Protein AF-A0AAV2YL47-F1 (afdb_monomer_lite)

Organism: NCBI:txid4803

Sequence (252 aa):
MRNSAAQAANDTTPIVKVHSVERLQAAVDSLAAAKTKQSQRLAKSIQHLNEDRRDCLTTKFKHFVVHDSVDHDVQQMREASEQQRQQRIEENIMHQSWYQDLLRALLSRETPLHPAELFIVQAVRRILNDGQEFTPALLYHVLLAMDLDDVALPEVQQILVCLRKALHIPIDDWEAFFVKHGLPEPIEVQQRKEHKAEKRQVRLAKLRNVMTMNQVLRQFPPRILPKPGLSHRGSRKSGLQLQLLQRLGPFD

Secondary structure (DSSP, 8-state):
-------------------HHHHHHHHHHHHHHHHHHHHHHHHHHHHHHHHHHHHHHHHHHHT----S-HHHHHHHHHHHHHHHHHHHHHHHHHHTHHHHHHHHHHHT-SSPPPHHHHHHHHHHHHHHHTT----HHHHHHHHHTS-HHHHH-HHHHHHHHHHHHHTT--HHHHHHHHHHHTPPPPHHHHHHHHHHHHHHHHHHHHHHHHHHHHHHHHHS----PPPPP------------------PPPP-

Structure (mmCIF, N/CA/C/O backbone):
data_AF-A0AAV2YL47-F1
#
_entry.id   AF-A0AAV2YL47-F1
#
loop_
_atom_site.group_PDB
_atom_site.id
_atom_site.type_symbol
_atom_site.label_atom_id
_atom_site.label_alt_id
_atom_site.label_comp_id
_atom_site.label_asym_id
_atom_site.label_entity_id
_atom_site.label_seq_id
_atom_site.pdbx_PDB_ins_code
_atom_site.Cartn_x
_atom_site.Cartn_y
_atom_site.Cartn_z
_atom_site.occupancy
_atom_site.B_iso_or_equiv
_atom_site.auth_seq_id
_atom_site.auth_comp_id
_atom_site.auth_asym_id
_atom_site.auth_atom_id
_atom_site.pdbx_PDB_model_num
ATOM 1 N N . MET A 1 1 ? 9.814 -7.512 -66.232 1.00 43.00 1 MET A N 1
ATOM 2 C CA . MET A 1 1 ? 9.855 -6.330 -65.347 1.00 43.00 1 MET A CA 1
ATOM 3 C C . MET A 1 1 ? 8.910 -6.599 -64.185 1.00 43.00 1 MET A C 1
ATOM 5 O O . MET A 1 1 ? 7.720 -6.749 -64.419 1.00 43.00 1 MET A O 1
ATOM 9 N N . ARG A 1 2 ? 9.464 -6.843 -62.991 1.00 36.97 2 ARG A N 1
ATOM 10 C CA . ARG A 1 2 ? 8.758 -7.284 -61.778 1.00 36.97 2 ARG A CA 1
ATOM 11 C C . ARG A 1 2 ? 8.763 -6.158 -60.737 1.00 36.97 2 ARG A C 1
ATOM 13 O O . ARG A 1 2 ? 9.837 -5.678 -60.406 1.00 36.97 2 ARG A O 1
ATOM 20 N N . ASN A 1 3 ? 7.560 -5.880 -60.240 1.00 38.97 3 ASN A N 1
ATOM 21 C CA . ASN A 1 3 ? 7.128 -5.674 -58.852 1.00 38.97 3 ASN A CA 1
ATOM 22 C C . ASN A 1 3 ? 7.672 -4.539 -57.961 1.00 38.97 3 ASN A C 1
ATOM 24 O O . ASN A 1 3 ? 8.871 -4.300 -57.871 1.00 38.97 3 ASN A O 1
ATOM 28 N N . SER A 1 4 ? 6.711 -4.057 -57.151 1.00 41.09 4 SER A N 1
ATOM 29 C CA . SER A 1 4 ? 6.822 -3.476 -55.799 1.00 41.09 4 SER A CA 1
ATOM 30 C C . SER A 1 4 ? 6.981 -1.951 -55.748 1.00 41.09 4 SER A C 1
ATOM 32 O O . SER A 1 4 ? 7.873 -1.403 -56.369 1.00 41.09 4 SER A O 1
ATOM 34 N N . ALA A 1 5 ? 6.199 -1.175 -55.000 1.00 43.59 5 ALA A N 1
ATOM 35 C CA . ALA A 1 5 ? 5.078 -1.462 -54.119 1.00 43.59 5 ALA A CA 1
ATOM 36 C C . ALA A 1 5 ? 4.309 -0.145 -53.921 1.00 43.59 5 ALA A C 1
ATOM 38 O O . ALA A 1 5 ? 4.866 0.845 -53.452 1.00 43.59 5 ALA A O 1
ATOM 39 N N . ALA A 1 6 ? 3.032 -0.146 -54.291 1.00 48.94 6 ALA A N 1
ATOM 40 C CA . ALA A 1 6 ? 2.053 0.821 -53.829 1.00 48.94 6 ALA A CA 1
ATOM 41 C C . ALA A 1 6 ? 1.338 0.180 -52.636 1.00 48.94 6 ALA A C 1
ATOM 43 O O . ALA A 1 6 ? 0.639 -0.813 -52.810 1.00 48.94 6 ALA A O 1
ATOM 44 N N . GLN A 1 7 ? 1.557 0.707 -51.434 1.00 41.94 7 GLN A N 1
ATOM 45 C CA . GLN A 1 7 ? 0.776 0.378 -50.238 1.00 41.94 7 GLN A CA 1
ATOM 46 C C . GLN A 1 7 ? 0.888 1.539 -49.246 1.00 41.94 7 GLN A C 1
ATOM 48 O O . GLN A 1 7 ? 1.506 1.467 -48.191 1.00 41.94 7 GLN A O 1
ATOM 53 N N . ALA A 1 8 ? 0.293 2.654 -49.652 1.00 46.72 8 ALA A N 1
ATOM 54 C CA . ALA A 1 8 ? -0.202 3.688 -48.765 1.00 46.72 8 ALA A CA 1
ATOM 55 C C . ALA A 1 8 ? -1.692 3.822 -49.089 1.00 46.72 8 ALA A C 1
ATOM 57 O O . ALA A 1 8 ? -2.024 4.069 -50.246 1.00 46.72 8 ALA A O 1
ATOM 58 N N . ALA A 1 9 ? -2.531 3.613 -48.071 1.00 49.62 9 ALA A N 1
ATOM 59 C CA . ALA A 1 9 ? -3.989 3.783 -47.997 1.00 49.62 9 ALA A CA 1
ATOM 60 C C . ALA A 1 9 ? -4.739 2.494 -47.627 1.00 49.62 9 ALA A C 1
ATOM 62 O O . ALA A 1 9 ? -4.894 1.589 -48.444 1.00 49.62 9 ALA A O 1
ATOM 63 N N . ASN A 1 10 ? -5.228 2.494 -46.383 1.00 46.97 10 ASN A N 1
ATOM 64 C CA . ASN A 1 10 ? -6.554 2.054 -45.923 1.00 46.97 10 ASN A CA 1
ATOM 65 C C . ASN A 1 10 ? -6.485 1.223 -44.643 1.00 46.97 10 ASN A C 1
ATOM 67 O O . ASN A 1 10 ? -6.724 0.025 -44.668 1.00 46.97 10 ASN A O 1
ATOM 71 N N . ASP A 1 11 ? -6.276 1.908 -43.520 1.00 41.19 11 ASP A N 1
ATOM 72 C CA . ASP A 1 11 ? -6.894 1.523 -42.249 1.00 41.19 11 ASP A CA 1
ATOM 73 C C . ASP A 1 11 ? -7.869 2.635 -41.850 1.00 41.19 11 ASP A C 1
ATOM 75 O O . ASP A 1 11 ? -7.629 3.459 -40.971 1.00 41.19 11 ASP A O 1
ATOM 79 N N . THR A 1 12 ? -8.978 2.714 -42.585 1.00 45.09 12 THR A N 1
ATOM 80 C CA . THR A 1 12 ? -10.177 3.421 -42.132 1.00 45.09 12 THR A CA 1
ATOM 81 C C . THR A 1 12 ? -10.958 2.423 -41.290 1.00 45.09 12 THR A C 1
ATOM 83 O O . THR A 1 12 ? -11.697 1.589 -41.811 1.00 45.09 12 THR A O 1
ATOM 86 N N . THR A 1 13 ? -10.761 2.465 -39.974 1.00 48.19 13 THR A N 1
ATOM 87 C CA . THR A 1 13 ? -11.641 1.758 -39.046 1.00 48.19 13 THR A CA 1
ATOM 88 C C . THR A 1 13 ? -13.066 2.288 -39.247 1.00 48.19 13 THR A C 1
ATOM 90 O O . THR A 1 13 ? -13.279 3.506 -39.239 1.00 48.19 13 THR A O 1
ATOM 93 N N . PRO A 1 14 ? -14.066 1.423 -39.492 1.00 46.56 14 PRO A N 1
ATOM 94 C CA . PRO A 1 14 ? -15.432 1.884 -39.659 1.00 46.56 14 PRO A CA 1
ATOM 95 C C . PRO A 1 14 ? -15.906 2.472 -38.329 1.00 46.56 14 PRO A C 1
ATOM 97 O O . PRO A 1 14 ? -16.056 1.762 -37.335 1.00 46.56 14 PRO A O 1
ATOM 100 N N . ILE A 1 15 ? -16.142 3.785 -38.310 1.00 53.56 15 ILE A N 1
ATOM 101 C CA . ILE A 1 15 ? -1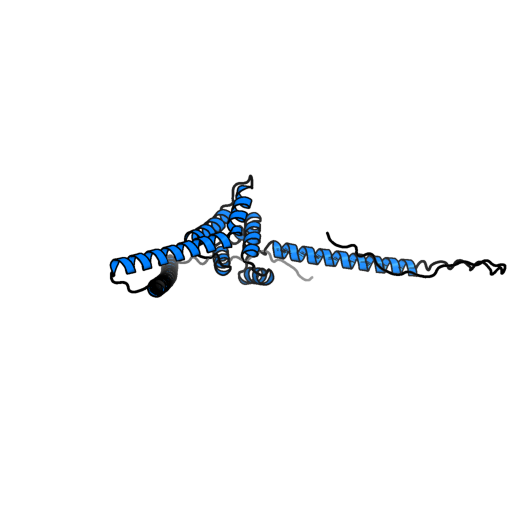6.835 4.467 -37.217 1.00 53.56 15 ILE A CA 1
ATOM 102 C C . ILE A 1 15 ? -18.278 3.959 -37.241 1.00 53.56 15 ILE A C 1
ATOM 104 O O . ILE A 1 15 ? -19.128 4.473 -37.971 1.00 53.56 15 ILE A O 1
ATOM 108 N N . VAL A 1 16 ? -18.547 2.907 -36.471 1.00 58.06 16 VAL A N 1
ATOM 109 C CA . VAL A 1 16 ? -19.903 2.416 -36.236 1.00 58.06 16 VAL A CA 1
ATOM 110 C C . VAL A 1 16 ? -20.650 3.525 -35.497 1.00 58.06 16 VAL A C 1
ATOM 112 O O . VAL A 1 16 ? -20.356 3.831 -34.342 1.00 58.06 16 VAL A O 1
ATOM 115 N N . LYS A 1 17 ? -21.591 4.187 -36.179 1.00 60.91 17 LYS A N 1
ATOM 116 C CA . LYS A 1 17 ? -22.504 5.154 -35.558 1.00 60.91 17 LYS A CA 1
ATOM 117 C C . LYS A 1 17 ? -23.431 4.395 -34.611 1.00 60.91 17 LYS A C 1
ATOM 119 O O . LYS A 1 17 ? -24.500 3.961 -35.020 1.00 60.91 17 LYS A O 1
ATOM 124 N N . VAL A 1 18 ? -23.014 4.251 -33.356 1.00 62.84 18 VAL A N 1
ATOM 125 C CA . VAL A 1 18 ? -23.821 3.630 -32.301 1.00 62.84 18 VAL A CA 1
ATOM 126 C C . VAL A 1 18 ? -25.119 4.426 -32.140 1.00 62.84 18 VAL A C 1
ATOM 128 O O . VAL A 1 18 ? -25.106 5.635 -31.841 1.00 62.84 18 VAL A O 1
ATOM 131 N N . HIS A 1 19 ? -26.250 3.766 -32.387 1.00 75.88 19 HIS A N 1
ATOM 132 C CA . HIS A 1 19 ? -27.566 4.395 -32.335 1.00 75.88 19 HIS A CA 1
ATOM 133 C C . HIS A 1 19 ? -27.858 4.892 -30.908 1.00 75.88 19 HIS A C 1
ATOM 135 O O . HIS A 1 19 ? -27.307 4.397 -29.925 1.00 75.88 19 HIS A O 1
ATOM 141 N N . SER A 1 20 ? -28.699 5.921 -30.759 1.00 80.69 20 SER A N 1
ATOM 142 C CA . SER A 1 20 ? -29.006 6.516 -29.443 1.00 80.69 20 SER A CA 1
ATOM 143 C C . SER A 1 20 ? -29.539 5.489 -28.437 1.00 80.69 20 SER A C 1
ATOM 145 O O . SER A 1 20 ? -29.222 5.576 -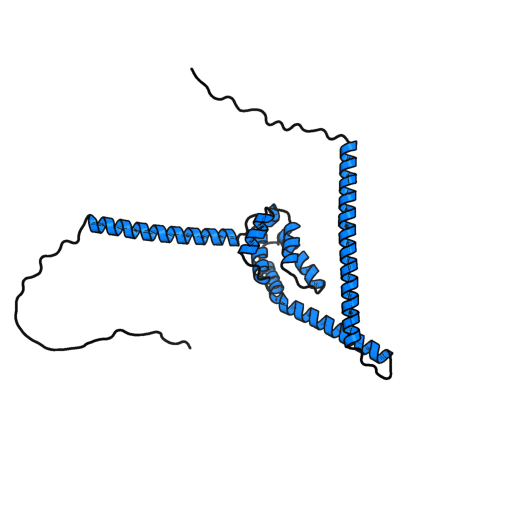27.255 1.00 80.69 20 SER A O 1
ATOM 147 N N . VAL A 1 21 ? -30.283 4.490 -28.915 1.00 83.38 21 VAL A N 1
ATOM 148 C CA . VAL A 1 21 ? -30.815 3.383 -28.108 1.00 83.38 21 VAL A CA 1
ATOM 149 C C . VAL A 1 21 ? -29.701 2.469 -27.591 1.00 83.38 21 VAL A C 1
ATOM 151 O O . VAL A 1 21 ? -29.690 2.140 -26.412 1.00 83.38 21 VAL A O 1
ATOM 154 N N . GLU A 1 22 ? -28.719 2.122 -28.422 1.00 84.75 22 GLU A N 1
ATOM 155 C CA . GLU A 1 22 ? -27.569 1.299 -28.017 1.00 84.75 22 GLU A CA 1
ATOM 156 C C . GLU A 1 22 ? -26.683 2.030 -26.999 1.00 84.75 22 GLU A C 1
ATOM 158 O O . GLU A 1 22 ? -26.188 1.426 -26.050 1.00 84.75 22 GLU A O 1
ATOM 163 N N . ARG A 1 23 ? -26.541 3.357 -27.137 1.00 82.19 23 ARG A N 1
ATOM 164 C CA . ARG A 1 23 ? -25.856 4.195 -26.139 1.00 82.19 23 ARG A CA 1
ATOM 165 C C . ARG A 1 23 ? -26.593 4.227 -24.804 1.00 82.19 23 ARG A C 1
ATOM 167 O O . ARG A 1 23 ? -25.950 4.165 -23.760 1.00 82.19 23 ARG A O 1
ATOM 174 N N . LEU A 1 24 ? -27.922 4.312 -24.829 1.00 85.06 24 LEU A N 1
ATOM 175 C CA . LEU A 1 24 ? -28.736 4.240 -23.616 1.00 85.06 24 LEU A CA 1
ATOM 176 C C . LEU A 1 24 ? -28.655 2.855 -22.972 1.00 85.06 24 LEU A C 1
ATOM 178 O O . LEU A 1 24 ? -28.514 2.778 -21.757 1.00 85.06 24 LEU A O 1
ATOM 182 N N . GLN A 1 25 ? -28.660 1.783 -23.764 1.00 90.19 25 GLN A N 1
ATOM 183 C CA . GLN A 1 25 ? -28.500 0.426 -23.248 1.00 90.19 25 GLN A CA 1
ATOM 184 C C . GLN A 1 25 ? -27.129 0.244 -22.584 1.00 90.19 25 GLN A C 1
ATOM 186 O O . GLN A 1 25 ? -27.066 -0.171 -21.432 1.00 90.19 25 GLN A O 1
ATOM 191 N N . ALA A 1 26 ? -26.045 0.678 -23.234 1.00 86.88 26 ALA A N 1
ATOM 192 C CA . ALA A 1 26 ? -24.706 0.645 -22.646 1.00 86.88 26 ALA A CA 1
ATOM 193 C C . ALA A 1 26 ? -24.604 1.490 -21.362 1.00 86.88 26 ALA A C 1
ATOM 195 O O . ALA A 1 26 ? -23.955 1.087 -20.395 1.00 86.88 26 ALA A O 1
ATOM 196 N N . ALA A 1 27 ? -25.271 2.649 -21.319 1.00 87.75 27 ALA A N 1
ATOM 197 C CA . ALA A 1 27 ? -25.339 3.476 -20.119 1.00 87.75 27 ALA A CA 1
ATOM 198 C C . ALA A 1 27 ? -26.095 2.763 -18.983 1.00 87.75 27 ALA A C 1
ATOM 200 O O . ALA A 1 27 ? -25.602 2.735 -17.855 1.00 87.75 27 ALA A O 1
ATOM 201 N N . VAL A 1 28 ? -27.237 2.131 -19.272 1.00 92.12 28 VAL A N 1
ATOM 202 C CA . VAL A 1 28 ? -28.016 1.345 -18.299 1.00 92.12 28 VAL A CA 1
ATOM 203 C C . VAL A 1 28 ? -27.208 0.154 -17.784 1.00 92.12 28 VAL A C 1
ATOM 205 O O . VAL A 1 28 ? -27.144 -0.053 -16.572 1.00 92.12 28 VAL A O 1
ATOM 208 N N . ASP A 1 29 ? -26.531 -0.573 -18.670 1.00 93.38 29 ASP A N 1
ATOM 209 C CA . ASP A 1 29 ? -25.704 -1.726 -18.308 1.00 93.38 29 ASP A CA 1
ATOM 210 C C . ASP A 1 29 ? -24.508 -1.298 -17.445 1.00 93.38 29 ASP A C 1
ATOM 212 O O . ASP A 1 29 ? -24.218 -1.918 -16.417 1.00 93.38 29 ASP A O 1
ATOM 216 N N . SER A 1 30 ? -23.854 -0.181 -17.789 1.00 90.19 30 SER A N 1
ATOM 217 C CA . SER A 1 30 ? -22.766 0.379 -16.977 1.00 90.19 30 SER A CA 1
ATOM 218 C C . SER A 1 30 ? -23.247 0.834 -15.597 1.00 90.19 30 SER A C 1
ATOM 220 O O . SER A 1 30 ? -22.560 0.611 -14.596 1.00 90.19 30 SER A O 1
ATOM 222 N N . LEU A 1 31 ? -24.454 1.400 -15.509 1.00 92.31 31 LEU A N 1
ATOM 223 C CA . LEU A 1 31 ? -25.058 1.822 -14.251 1.00 92.31 31 LEU A CA 1
ATOM 224 C C . LEU A 1 31 ? -25.449 0.615 -13.389 1.00 92.31 31 LEU A C 1
ATOM 226 O O . LEU A 1 31 ? -25.215 0.623 -12.180 1.00 92.31 31 LEU A O 1
ATOM 230 N N . ALA A 1 32 ? -25.975 -0.451 -13.993 1.00 93.12 32 ALA A N 1
ATOM 231 C CA . ALA A 1 32 ? -26.261 -1.707 -13.306 1.00 93.12 32 ALA A CA 1
ATOM 232 C C . ALA A 1 32 ? -24.975 -2.371 -12.779 1.00 93.12 32 ALA A C 1
ATOM 234 O O . ALA A 1 32 ? -24.931 -2.820 -11.627 1.00 93.12 32 ALA A O 1
ATOM 235 N N . ALA A 1 33 ? -23.899 -2.370 -13.570 1.00 91.38 33 ALA A N 1
ATOM 236 C CA . ALA A 1 33 ? -22.589 -2.858 -13.147 1.00 91.38 33 ALA A CA 1
ATOM 237 C C . ALA A 1 33 ? -22.007 -2.014 -11.999 1.00 91.38 33 ALA A C 1
ATOM 239 O O . ALA A 1 33 ? -21.533 -2.563 -10.999 1.00 91.38 33 ALA A O 1
ATOM 240 N N . ALA A 1 34 ? -22.100 -0.684 -12.089 1.00 89.81 34 ALA A N 1
ATOM 241 C CA . ALA A 1 34 ? -21.658 0.231 -11.040 1.00 89.81 34 ALA A CA 1
ATOM 242 C C . ALA A 1 34 ? -22.451 0.034 -9.740 1.00 89.81 34 ALA A C 1
ATOM 244 O O . ALA A 1 34 ? -21.849 -0.073 -8.669 1.00 89.81 34 ALA A O 1
ATOM 245 N N . LYS A 1 35 ? -23.780 -0.101 -9.834 1.00 94.62 35 LYS A N 1
ATOM 246 C CA . LYS A 1 35 ? -24.657 -0.407 -8.697 1.00 94.62 35 LYS A CA 1
ATOM 247 C C . LYS A 1 35 ? -24.249 -1.718 -8.035 1.00 94.62 35 LYS A C 1
ATOM 249 O O . LYS A 1 35 ? -24.054 -1.750 -6.827 1.00 94.62 35 LYS A O 1
ATOM 254 N N . THR A 1 36 ? -24.040 -2.775 -8.817 1.00 93.12 36 THR A N 1
ATOM 255 C CA . THR A 1 36 ? -23.628 -4.089 -8.295 1.00 93.12 36 THR A CA 1
ATOM 256 C C . THR A 1 36 ? -22.279 -4.004 -7.577 1.00 93.12 36 THR A C 1
ATOM 258 O O . THR A 1 36 ? -22.134 -4.500 -6.459 1.00 93.12 36 THR A O 1
ATOM 261 N N . LYS A 1 37 ? -21.304 -3.300 -8.166 1.00 90.75 37 LYS A N 1
ATOM 262 C CA . LYS A 1 37 ? -19.986 -3.056 -7.561 1.00 90.75 37 LYS A CA 1
ATOM 263 C C . LYS A 1 37 ? -20.089 -2.269 -6.251 1.00 90.75 37 LYS A C 1
ATOM 265 O O . LYS A 1 37 ? -19.401 -2.596 -5.284 1.00 90.75 37 LYS A O 1
ATOM 270 N N . GLN A 1 38 ? -20.943 -1.248 -6.193 1.00 90.19 38 GLN A N 1
ATOM 271 C CA . GLN A 1 38 ? -21.191 -0.479 -4.971 1.00 90.19 38 GLN A CA 1
ATOM 272 C C . GLN A 1 38 ? -21.905 -1.312 -3.903 1.00 90.19 38 GLN A C 1
ATOM 274 O O . GLN A 1 38 ? -21.488 -1.286 -2.749 1.00 90.19 38 GLN A O 1
ATOM 279 N N . SER A 1 39 ? -22.911 -2.107 -4.273 1.00 92.25 39 SER A N 1
ATOM 280 C CA . SER A 1 39 ? -23.596 -3.017 -3.348 1.00 92.25 39 SER A CA 1
ATOM 281 C C . SER A 1 39 ? -22.639 -4.052 -2.755 1.00 92.25 39 SER A C 1
ATOM 283 O O . SER A 1 39 ? -22.678 -4.297 -1.554 1.00 92.25 39 SER A O 1
ATOM 285 N N . GLN A 1 40 ? -21.726 -4.607 -3.557 1.00 91.62 40 GLN A N 1
ATOM 286 C CA . GLN A 1 40 ? -20.685 -5.516 -3.066 1.00 91.62 40 GLN A CA 1
ATOM 287 C C . GLN A 1 40 ? -19.718 -4.823 -2.100 1.00 91.62 40 GLN A C 1
ATOM 289 O O . GLN A 1 40 ? -19.356 -5.400 -1.076 1.00 91.62 40 GLN A O 1
ATOM 294 N N . ARG A 1 41 ? -19.304 -3.584 -2.397 1.00 84.94 41 ARG A N 1
ATOM 295 C CA . ARG A 1 41 ? -18.472 -2.785 -1.482 1.00 84.94 41 ARG A CA 1
ATOM 296 C C . ARG A 1 41 ? -19.189 -2.537 -0.158 1.00 84.94 41 ARG A C 1
ATOM 298 O O . ARG A 1 41 ? -18.603 -2.782 0.888 1.00 84.94 41 ARG A O 1
ATOM 305 N N . LEU A 1 42 ? -20.459 -2.135 -0.207 1.00 92.00 42 LEU A N 1
ATOM 306 C CA . LEU A 1 42 ? -21.268 -1.908 0.987 1.00 92.00 42 LEU A CA 1
ATOM 307 C C . LEU A 1 42 ? -21.417 -3.187 1.820 1.00 92.00 42 LEU A C 1
ATOM 309 O O . LEU A 1 42 ? -21.237 -3.146 3.032 1.00 92.00 42 LEU A O 1
ATOM 313 N N . ALA A 1 43 ? -21.684 -4.328 1.179 1.00 91.00 43 ALA A N 1
ATOM 314 C CA . ALA A 1 43 ? -21.784 -5.616 1.863 1.00 91.00 43 ALA A CA 1
ATOM 315 C C . ALA A 1 43 ? -20.479 -5.983 2.590 1.00 91.00 43 ALA A C 1
ATOM 317 O O . ALA A 1 43 ? -20.523 -6.386 3.751 1.00 91.00 43 ALA A O 1
ATOM 318 N N . LYS A 1 44 ? -19.320 -5.770 1.950 1.00 86.06 44 LYS A N 1
ATOM 319 C CA . LYS A 1 44 ? -18.007 -5.963 2.586 1.00 86.06 44 LYS A CA 1
ATOM 320 C C . LYS A 1 44 ? -17.796 -5.019 3.770 1.00 86.06 44 LYS A C 1
ATOM 322 O O . LYS A 1 44 ? -17.355 -5.467 4.819 1.00 86.06 44 LYS A O 1
ATOM 327 N N . SER A 1 45 ? -18.147 -3.740 3.642 1.00 81.00 45 SER A N 1
ATOM 328 C CA . SER A 1 45 ? -18.039 -2.779 4.750 1.00 81.00 45 SER A CA 1
ATOM 329 C C . SER A 1 45 ? -18.935 -3.150 5.935 1.00 81.00 45 SER A C 1
ATOM 331 O O . SER A 1 45 ? -18.502 -3.054 7.077 1.00 81.00 45 SER A O 1
ATOM 333 N N . ILE A 1 46 ? -20.160 -3.625 5.683 1.00 90.81 46 ILE A N 1
ATOM 334 C CA . ILE A 1 46 ? -21.060 -4.122 6.737 1.00 90.81 46 ILE A CA 1
ATOM 335 C C . ILE A 1 46 ? -20.473 -5.367 7.407 1.00 90.81 46 ILE A C 1
ATOM 337 O O . ILE A 1 46 ? -20.587 -5.523 8.624 1.00 90.81 46 ILE A O 1
ATOM 341 N N . GLN A 1 47 ? -19.859 -6.265 6.636 1.00 89.44 47 GLN A N 1
ATOM 342 C CA . GLN A 1 47 ? -19.193 -7.438 7.189 1.00 89.44 47 GLN A CA 1
ATOM 343 C C . GLN A 1 47 ? -18.033 -7.032 8.109 1.00 89.44 47 GLN A C 1
ATOM 345 O O . GLN A 1 47 ? -18.020 -7.465 9.259 1.00 89.44 47 GLN A O 1
ATOM 350 N N . HIS A 1 48 ? -17.149 -6.140 7.654 1.00 79.56 48 HIS A N 1
ATOM 351 C CA . HIS A 1 48 ? -16.056 -5.605 8.470 1.00 79.56 48 HIS A CA 1
ATOM 352 C C . HIS A 1 48 ? -16.565 -4.937 9.750 1.00 79.56 48 HIS A C 1
ATOM 354 O O . HIS A 1 48 ? -16.096 -5.260 10.832 1.00 79.56 48 HIS A O 1
ATOM 360 N N . LEU A 1 49 ? -17.602 -4.098 9.666 1.00 87.88 49 LEU A N 1
ATOM 361 C CA . LEU A 1 49 ? -18.172 -3.454 10.853 1.00 87.88 49 LEU A CA 1
ATOM 362 C C . LEU A 1 49 ? -18.722 -4.476 11.863 1.00 87.88 49 LEU A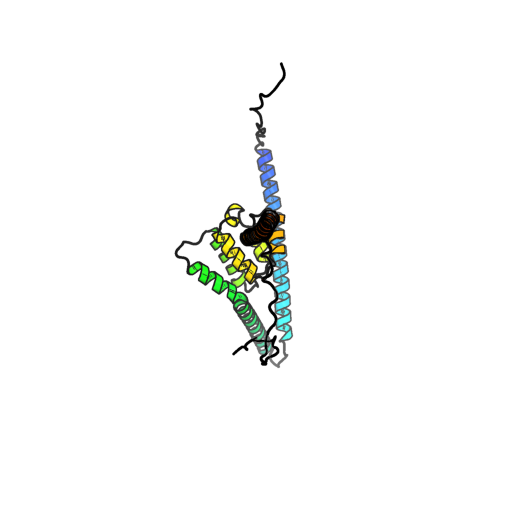 C 1
ATOM 364 O O . LEU A 1 49 ? -18.647 -4.279 13.075 1.00 87.88 49 LEU A O 1
ATOM 368 N N . ASN A 1 50 ? -19.297 -5.577 11.375 1.00 87.50 50 ASN A N 1
ATOM 369 C CA . ASN A 1 50 ? -19.768 -6.654 12.239 1.00 87.50 50 ASN A CA 1
ATOM 370 C C . ASN A 1 50 ? -18.619 -7.432 12.886 1.00 87.50 50 ASN A C 1
ATOM 372 O O . ASN A 1 50 ? -18.762 -7.835 14.040 1.00 87.50 50 ASN A O 1
ATOM 376 N N . GLU A 1 51 ? -17.524 -7.657 12.161 1.00 85.75 51 GLU A N 1
ATOM 377 C CA . GLU A 1 51 ? -16.293 -8.260 12.683 1.00 85.75 51 GLU A CA 1
ATOM 378 C C . GLU A 1 51 ? -15.678 -7.354 13.760 1.00 85.75 51 GLU A C 1
ATOM 380 O O . GLU A 1 51 ? -15.547 -7.791 14.901 1.00 85.75 51 GLU A O 1
ATOM 385 N N . ASP A 1 52 ? -15.494 -6.064 13.474 1.00 75.00 52 ASP A N 1
ATOM 386 C CA . ASP A 1 52 ? -14.992 -5.067 14.429 1.00 75.00 52 ASP A CA 1
ATOM 387 C C . ASP A 1 52 ? -15.860 -4.992 15.691 1.00 75.00 52 ASP A C 1
ATOM 389 O O . ASP A 1 52 ? -15.362 -4.923 16.818 1.00 75.00 52 ASP A O 1
ATOM 393 N N . ARG A 1 53 ? -17.190 -5.046 15.530 1.00 83.38 53 ARG A N 1
ATOM 394 C CA . ARG A 1 53 ? -18.121 -5.069 16.665 1.00 83.38 53 ARG A CA 1
ATOM 395 C C . ARG A 1 53 ? -17.929 -6.319 17.520 1.00 83.38 53 ARG A C 1
ATOM 397 O O . ARG A 1 53 ? -17.974 -6.215 18.746 1.00 83.38 53 ARG A O 1
ATOM 404 N N . ARG A 1 54 ? -17.745 -7.493 16.905 1.00 83.00 54 ARG A N 1
ATOM 405 C CA . ARG A 1 54 ? -17.484 -8.744 17.637 1.00 83.00 54 ARG A CA 1
ATOM 406 C C . ARG A 1 54 ? -16.148 -8.687 18.358 1.00 83.00 54 ARG A C 1
ATOM 408 O O . ARG A 1 54 ? -16.095 -9.083 19.518 1.00 83.00 54 ARG A O 1
ATOM 415 N N . ASP A 1 55 ? -15.110 -8.165 17.722 1.00 75.25 55 ASP A N 1
ATOM 416 C CA . ASP A 1 55 ? -13.788 -8.040 18.329 1.00 75.25 55 ASP A CA 1
ATOM 417 C C . ASP A 1 55 ? -13.818 -7.071 19.510 1.00 75.25 55 ASP A C 1
ATOM 419 O O . ASP A 1 55 ? -13.330 -7.397 20.591 1.00 75.25 55 ASP A O 1
ATOM 423 N N . CYS A 1 56 ? -14.496 -5.930 19.356 1.00 74.06 56 CYS A N 1
ATOM 424 C CA . CYS A 1 56 ? -14.728 -4.979 20.438 1.00 74.06 56 CYS A CA 1
ATOM 425 C C . CYS A 1 56 ? -15.484 -5.622 21.610 1.00 74.06 56 CYS A C 1
ATOM 427 O O . CYS A 1 56 ? -15.069 -5.481 22.760 1.00 74.06 56 CYS A O 1
ATOM 429 N N . LEU A 1 57 ? -16.566 -6.361 21.341 1.00 80.81 57 LEU A N 1
ATOM 430 C CA . LEU A 1 57 ? -17.313 -7.076 22.380 1.00 80.81 57 LEU A CA 1
ATOM 431 C C . LEU A 1 57 ? -16.463 -8.150 23.061 1.00 80.81 57 LEU A C 1
ATOM 433 O O . LEU A 1 57 ? -16.493 -8.261 24.281 1.00 80.81 57 LEU A O 1
ATOM 437 N N . THR A 1 58 ? -15.679 -8.903 22.293 1.00 81.19 58 THR A N 1
ATOM 438 C CA . THR A 1 58 ? -14.788 -9.944 22.814 1.00 81.19 58 THR A CA 1
ATOM 439 C C . THR A 1 58 ? -13.719 -9.336 23.714 1.00 81.19 58 THR A C 1
ATOM 441 O O . THR A 1 58 ? -13.479 -9.835 24.810 1.00 81.19 58 THR A O 1
ATOM 444 N N . THR A 1 59 ? -13.109 -8.226 23.295 1.00 73.88 59 THR A N 1
ATOM 445 C CA . THR A 1 59 ? -12.183 -7.446 24.119 1.00 73.88 59 THR A CA 1
ATOM 446 C C . THR A 1 59 ? -12.855 -6.964 25.397 1.00 73.88 59 THR A C 1
ATOM 448 O O . THR A 1 59 ? -12.321 -7.188 26.476 1.00 73.88 59 THR A O 1
ATOM 451 N N . LYS A 1 60 ? -14.031 -6.339 25.305 1.00 75.12 60 LYS A N 1
ATOM 452 C CA . LYS A 1 60 ? -14.764 -5.853 26.478 1.00 75.12 60 LYS A CA 1
ATOM 453 C C . LYS A 1 60 ? -15.061 -6.989 27.457 1.00 75.12 60 LYS A C 1
ATOM 455 O O . LYS A 1 60 ? -14.816 -6.844 28.646 1.00 75.12 60 LYS A O 1
ATOM 460 N N . PHE A 1 61 ? -15.514 -8.133 26.951 1.00 79.50 61 PHE A N 1
ATOM 461 C CA . PHE A 1 61 ? -15.838 -9.301 27.766 1.00 79.50 61 PHE A CA 1
ATOM 462 C C . PHE A 1 61 ? -14.603 -9.936 28.420 1.00 79.50 61 PHE A C 1
ATOM 464 O O . PHE A 1 61 ? -14.682 -10.387 29.554 1.00 79.50 61 PHE A O 1
ATOM 471 N N . LYS A 1 62 ? -13.437 -9.929 27.756 1.00 76.50 62 LYS A N 1
ATOM 472 C CA . LYS A 1 62 ? -12.167 -10.380 28.361 1.00 76.50 62 LYS A CA 1
ATOM 473 C C . LYS A 1 62 ? -11.766 -9.571 29.597 1.00 76.50 62 LYS A C 1
ATOM 475 O O . LYS A 1 62 ? -11.067 -10.101 30.450 1.00 76.50 62 LYS A O 1
ATOM 480 N N . HIS A 1 63 ? -12.194 -8.313 29.675 1.00 68.19 63 HIS A N 1
ATOM 481 C CA . HIS A 1 63 ? -11.924 -7.418 30.801 1.00 68.19 63 HIS A CA 1
ATOM 482 C C . HIS A 1 63 ? -13.110 -7.320 31.768 1.00 68.19 63 HIS A C 1
ATOM 484 O O . HIS A 1 63 ? -13.098 -6.486 32.668 1.00 68.19 63 HIS A O 1
ATOM 490 N N . PHE A 1 64 ? -14.140 -8.150 31.588 1.00 67.81 64 PHE A N 1
ATOM 491 C CA . PHE A 1 64 ? -15.262 -8.196 32.508 1.00 67.81 64 PHE A CA 1
ATOM 492 C C . PHE A 1 64 ? -14.858 -8.967 33.764 1.00 67.81 64 PHE A C 1
ATOM 494 O O . PHE A 1 64 ? -14.687 -10.187 33.741 1.00 67.81 64 PHE A O 1
ATOM 501 N N . VAL A 1 65 ? -14.706 -8.235 34.862 1.00 69.94 65 VAL A N 1
ATOM 502 C CA . VAL A 1 65 ? -14.560 -8.781 36.209 1.00 69.94 65 VAL A CA 1
ATOM 503 C C . VAL A 1 65 ? -15.804 -8.357 36.969 1.00 69.94 65 VAL A C 1
ATOM 505 O O . VAL A 1 65 ? -16.052 -7.164 37.086 1.00 69.94 65 VAL A O 1
ATOM 508 N N . VAL A 1 66 ? -16.592 -9.325 37.436 1.00 68.69 66 VAL A N 1
ATOM 509 C CA . VAL A 1 66 ? -17.838 -9.048 38.160 1.00 68.69 66 VAL A CA 1
ATOM 510 C C . VAL A 1 66 ? -17.495 -8.495 39.541 1.00 68.69 66 VAL A C 1
ATOM 512 O O . VAL A 1 66 ? -16.943 -9.226 40.366 1.00 68.69 66 VAL A O 1
ATOM 515 N N . HIS A 1 67 ? -17.836 -7.234 39.791 1.00 69.75 67 HIS A N 1
ATOM 516 C CA . HIS A 1 67 ? -17.874 -6.642 41.127 1.00 69.75 67 HIS A CA 1
ATOM 517 C C . HIS A 1 67 ? -19.332 -6.437 41.566 1.00 69.75 67 HIS A C 1
ATOM 519 O O . HIS A 1 67 ? -20.280 -6.728 40.838 1.00 69.75 67 HIS A O 1
ATOM 525 N N . ASP A 1 68 ? -19.532 -5.909 42.774 1.00 72.00 68 ASP A N 1
ATOM 526 C CA . ASP A 1 68 ? -20.868 -5.694 43.346 1.00 72.00 68 ASP A CA 1
ATOM 527 C C . ASP A 1 68 ? -21.707 -4.627 42.604 1.00 72.00 68 ASP A C 1
ATOM 529 O O . ASP A 1 68 ? -22.897 -4.478 42.881 1.00 72.00 68 ASP A O 1
ATOM 533 N N . SER A 1 69 ? -21.123 -3.879 41.656 1.00 80.94 69 SER A N 1
ATOM 534 C CA . SER A 1 69 ? -21.809 -2.825 40.899 1.00 80.94 69 SER A CA 1
ATOM 535 C C . SER A 1 69 ? -21.604 -2.965 39.393 1.00 80.94 69 SER A C 1
ATOM 537 O O . SER A 1 69 ? -20.509 -2.751 38.872 1.00 80.94 69 SER A O 1
ATOM 539 N N . VAL A 1 70 ? -22.708 -3.212 38.683 1.00 79.69 70 VAL A N 1
ATOM 540 C CA . VAL A 1 70 ? -22.757 -3.299 37.214 1.00 79.69 70 VAL A CA 1
ATOM 541 C C . VAL A 1 70 ? -22.252 -2.014 36.551 1.00 79.69 70 VAL A C 1
ATOM 543 O O . VAL A 1 70 ? -21.572 -2.078 35.529 1.00 79.69 70 VAL A O 1
ATOM 546 N N . ASP A 1 71 ? -22.538 -0.849 37.137 1.00 82.19 71 ASP A N 1
ATOM 547 C CA . ASP A 1 71 ? -22.081 0.436 36.597 1.00 82.19 71 ASP A CA 1
ATOM 548 C C . ASP A 1 71 ? -20.554 0.559 36.667 1.00 82.19 71 ASP A C 1
ATOM 550 O O . ASP A 1 71 ? -19.925 1.060 35.733 1.00 82.19 71 ASP A O 1
ATOM 554 N N . HIS A 1 72 ? -19.947 0.050 37.743 1.00 79.56 72 HIS A N 1
ATOM 555 C CA . HIS A 1 72 ? -18.495 0.028 37.893 1.00 79.56 72 HIS A CA 1
ATOM 556 C C . HIS A 1 72 ? -17.840 -0.925 36.888 1.00 79.56 72 HIS A C 1
ATOM 558 O O . HIS A 1 72 ? -16.854 -0.561 36.245 1.00 79.56 72 HIS A O 1
ATOM 564 N N . ASP A 1 73 ? -18.428 -2.103 36.683 1.00 77.12 73 ASP A N 1
ATOM 565 C CA . ASP A 1 73 ? -17.904 -3.097 35.744 1.00 77.12 73 ASP A CA 1
ATOM 566 C C . ASP A 1 73 ? -17.984 -2.602 34.291 1.00 77.12 73 ASP A C 1
ATOM 568 O O . ASP A 1 73 ? -17.028 -2.730 33.525 1.00 77.12 73 ASP A O 1
ATOM 572 N N . VAL A 1 74 ? -19.095 -1.962 33.905 1.00 81.31 74 VAL A N 1
ATOM 573 C CA . VAL A 1 74 ? -19.256 -1.364 32.568 1.00 81.31 74 VAL A CA 1
ATOM 574 C C . VAL A 1 74 ? -18.276 -0.207 32.352 1.00 81.31 74 VAL A C 1
ATOM 576 O O . VAL A 1 74 ? -17.720 -0.070 31.255 1.00 81.31 74 VAL A O 1
ATOM 579 N N . GLN A 1 75 ? -18.035 0.611 33.381 1.00 82.38 75 GLN A N 1
ATOM 580 C CA . GLN A 1 75 ? -17.041 1.683 33.348 1.00 82.38 75 GLN A CA 1
ATOM 581 C C . GLN A 1 75 ? -15.629 1.111 33.131 1.00 82.38 75 GLN A C 1
ATOM 583 O O . GLN A 1 75 ? -14.950 1.533 32.192 1.00 82.38 75 GLN A O 1
ATOM 588 N N . GLN A 1 76 ? -15.221 0.098 33.904 1.00 81.00 76 GLN A N 1
ATOM 589 C CA . GLN A 1 76 ? -13.918 -0.556 33.738 1.00 81.00 76 GLN A CA 1
ATOM 590 C C . GLN A 1 76 ? -13.762 -1.206 32.356 1.00 81.00 76 GLN A C 1
ATOM 592 O O . GLN A 1 76 ? -12.732 -1.037 31.704 1.00 81.00 76 GLN A O 1
ATOM 597 N N . MET A 1 77 ? -14.794 -1.894 31.853 1.00 78.56 77 MET A N 1
ATOM 598 C CA . MET A 1 77 ? -14.779 -2.471 30.502 1.00 78.56 77 MET A CA 1
ATOM 599 C C . MET A 1 77 ? -14.572 -1.403 29.425 1.00 78.56 77 MET A C 1
ATOM 601 O O . MET A 1 77 ? -13.887 -1.640 28.424 1.00 78.56 77 MET A O 1
ATOM 605 N N . ARG A 1 78 ? -15.191 -0.228 29.594 1.00 81.50 78 ARG A N 1
ATOM 606 C CA . ARG A 1 78 ? -15.031 0.892 28.665 1.00 81.50 78 ARG A CA 1
ATOM 607 C C . ARG A 1 78 ? -13.617 1.454 28.731 1.00 81.50 78 ARG A C 1
ATOM 609 O O . ARG A 1 78 ? -13.012 1.638 27.681 1.00 81.50 78 ARG A O 1
ATOM 616 N N . GLU A 1 79 ? -13.097 1.689 29.928 1.00 85.12 79 GLU A N 1
ATOM 617 C CA . GLU A 1 79 ? -11.747 2.217 30.139 1.00 85.12 79 GLU A CA 1
ATOM 618 C C . GLU A 1 79 ? -10.680 1.274 29.574 1.00 85.12 79 GLU A C 1
ATOM 620 O O . GLU A 1 79 ? -9.833 1.718 28.804 1.00 85.12 79 GLU A O 1
ATOM 625 N N . ALA A 1 80 ? -10.778 -0.033 29.833 1.00 80.75 80 ALA A N 1
ATOM 626 C CA . ALA A 1 80 ? -9.874 -1.035 29.266 1.00 80.75 80 ALA A CA 1
ATOM 627 C C . ALA A 1 80 ? -9.959 -1.099 27.729 1.00 80.75 80 ALA A C 1
ATOM 629 O O . ALA A 1 80 ? -8.941 -1.181 27.041 1.00 80.75 80 ALA A O 1
ATOM 630 N N . SER A 1 81 ? -11.171 -1.019 27.166 1.00 75.12 81 SER A N 1
ATOM 631 C CA . SER A 1 81 ? -11.368 -1.005 25.711 1.00 75.12 81 SER A CA 1
ATOM 632 C C . SER A 1 81 ? -10.795 0.254 25.052 1.00 75.12 81 SER A C 1
ATOM 634 O O . SER A 1 81 ? -10.229 0.150 23.964 1.00 75.12 81 SER A O 1
ATOM 636 N N . GLU A 1 82 ? -10.950 1.431 25.664 1.00 80.12 82 GLU A N 1
ATOM 637 C CA . GLU A 1 82 ? -10.362 2.672 25.143 1.00 80.12 82 GLU A CA 1
ATOM 638 C C . GLU A 1 82 ? -8.840 2.677 25.316 1.00 80.12 82 GLU A C 1
ATOM 640 O O . GLU A 1 82 ? -8.140 3.052 24.383 1.00 80.12 82 GLU A O 1
ATOM 645 N N . GLN A 1 83 ? -8.307 2.177 26.437 1.00 83.19 83 GLN A N 1
ATOM 646 C CA . GLN A 1 83 ? -6.861 2.014 26.626 1.00 83.19 83 GLN A CA 1
ATOM 647 C C . GLN A 1 83 ? -6.255 1.078 25.578 1.00 83.19 83 GLN A C 1
ATOM 649 O O . GLN A 1 83 ? -5.248 1.422 24.966 1.00 83.19 83 GLN A O 1
ATOM 654 N N . GLN A 1 84 ? -6.884 -0.068 25.299 1.00 79.06 84 GLN A N 1
ATOM 655 C CA . GLN A 1 84 ? -6.402 -0.975 24.256 1.00 79.06 84 GLN A CA 1
ATOM 656 C C . GLN A 1 84 ? -6.480 -0.334 22.861 1.00 79.06 84 GLN A C 1
ATOM 658 O O . GLN A 1 84 ? -5.598 -0.542 22.027 1.00 79.06 84 GLN A O 1
ATOM 663 N N . ARG A 1 85 ? -7.523 0.457 22.584 1.00 76.06 85 ARG A N 1
ATOM 664 C CA . ARG A 1 85 ? -7.630 1.217 21.332 1.00 76.06 85 ARG A CA 1
ATOM 665 C C . ARG A 1 85 ? -6.523 2.268 21.221 1.00 76.06 85 ARG A C 1
ATOM 667 O O . ARG A 1 85 ? -5.913 2.374 20.162 1.00 76.06 85 ARG A O 1
ATOM 674 N N . GLN A 1 86 ? -6.252 3.000 22.298 1.00 79.06 86 GLN A N 1
ATOM 675 C CA . GLN A 1 86 ? -5.178 3.987 22.384 1.00 79.06 86 GLN A CA 1
ATOM 676 C C . GLN A 1 86 ? -3.815 3.329 22.131 1.00 79.06 86 GLN A C 1
ATOM 678 O O . GLN A 1 86 ? -3.075 3.794 21.272 1.00 79.06 86 GLN A O 1
ATOM 683 N N . GLN A 1 87 ? -3.537 2.196 22.785 1.00 81.00 87 GLN A N 1
ATOM 684 C CA . GLN A 1 87 ? -2.310 1.419 22.591 1.00 81.00 87 GLN A CA 1
ATOM 685 C C . GLN A 1 87 ? -2.147 0.968 21.140 1.00 81.00 87 GLN A C 1
ATOM 687 O O . GLN A 1 87 ? -1.087 1.169 20.570 1.00 81.00 87 GLN A O 1
ATOM 692 N N . ARG A 1 88 ? -3.201 0.448 20.495 1.00 74.00 88 ARG A N 1
ATOM 693 C CA . ARG A 1 88 ? -3.141 0.076 19.068 1.00 74.00 88 ARG A CA 1
ATOM 694 C C . ARG A 1 88 ? -2.851 1.268 18.162 1.00 74.00 88 ARG A C 1
ATOM 696 O O . ARG A 1 88 ? -2.121 1.131 17.188 1.00 74.00 88 ARG A O 1
ATOM 703 N N . ILE A 1 89 ? -3.436 2.429 18.453 1.00 70.88 89 ILE A N 1
ATOM 704 C CA . ILE A 1 89 ? -3.168 3.658 17.697 1.00 70.88 89 ILE A CA 1
ATOM 705 C C . ILE A 1 89 ? -1.710 4.080 17.893 1.00 70.88 89 ILE A C 1
ATOM 707 O O . ILE A 1 89 ? -1.035 4.390 16.917 1.00 70.88 89 ILE A O 1
ATOM 711 N N . GLU A 1 90 ? -1.211 4.061 19.127 1.00 71.75 90 GLU A N 1
ATOM 712 C CA . GLU A 1 90 ? 0.177 4.398 19.450 1.00 71.75 90 GLU A CA 1
ATOM 713 C C . GLU A 1 90 ? 1.166 3.419 18.807 1.00 71.75 90 GLU A C 1
ATOM 715 O O . GLU A 1 90 ? 2.102 3.860 18.145 1.00 71.75 90 GLU A O 1
ATOM 720 N N . GLU A 1 91 ? 0.930 2.111 18.911 1.00 76.50 91 GLU A N 1
ATOM 721 C CA . GLU A 1 91 ? 1.702 1.062 18.237 1.00 76.50 91 GLU A CA 1
ATOM 722 C C . GLU A 1 91 ? 1.716 1.285 16.721 1.00 76.50 91 GLU A C 1
ATOM 724 O O . GLU A 1 91 ? 2.786 1.316 16.112 1.00 76.50 91 GLU A O 1
ATOM 729 N N . ASN A 1 92 ? 0.555 1.538 16.110 1.00 71.31 92 ASN A N 1
ATOM 730 C CA . ASN A 1 92 ? 0.462 1.814 14.677 1.00 71.31 92 ASN A CA 1
ATOM 731 C C . ASN A 1 92 ? 1.235 3.078 14.283 1.00 71.31 92 ASN A C 1
ATOM 733 O O . ASN A 1 92 ? 1.954 3.059 13.287 1.00 71.31 92 ASN A O 1
ATOM 737 N N . ILE A 1 93 ? 1.156 4.152 15.072 1.00 68.44 93 ILE A N 1
ATOM 738 C CA . ILE A 1 93 ? 1.930 5.379 14.836 1.00 68.44 93 ILE A CA 1
ATOM 739 C C . ILE A 1 93 ? 3.437 5.102 14.943 1.00 68.44 93 ILE A C 1
ATOM 741 O O . ILE A 1 93 ? 4.203 5.574 14.100 1.00 68.44 93 ILE A O 1
ATOM 745 N N . MET A 1 94 ? 3.873 4.322 15.938 1.00 67.81 94 MET A N 1
ATOM 746 C CA . MET A 1 94 ? 5.285 3.963 16.130 1.00 67.81 94 MET A CA 1
ATOM 747 C C . MET A 1 94 ? 5.816 3.095 14.985 1.00 67.81 94 MET A C 1
ATOM 749 O O . MET A 1 94 ? 6.927 3.320 14.500 1.00 67.81 94 MET A O 1
ATOM 753 N N . HIS A 1 95 ? 5.010 2.153 14.492 1.00 71.81 95 HIS A N 1
ATOM 754 C CA . HIS A 1 95 ? 5.344 1.321 13.334 1.00 71.81 95 HIS A CA 1
ATOM 755 C C . HIS A 1 95 ? 5.330 2.090 12.002 1.00 71.81 95 HIS A C 1
ATOM 757 O O . HIS A 1 95 ? 5.857 1.607 11.000 1.00 71.81 95 HIS A O 1
ATOM 763 N N . GLN A 1 96 ? 4.788 3.309 11.982 1.00 77.75 96 GLN A N 1
ATOM 764 C CA . GLN A 1 96 ? 4.654 4.145 10.787 1.00 77.75 96 GLN A CA 1
ATOM 765 C C . GLN A 1 96 ? 5.621 5.336 10.771 1.00 77.75 96 GLN A C 1
ATOM 767 O O . GLN A 1 96 ? 5.367 6.344 10.110 1.00 77.75 96 GLN A O 1
ATOM 772 N N . SER A 1 97 ? 6.773 5.223 11.442 1.00 82.62 97 SER A N 1
ATOM 773 C CA . SER A 1 97 ? 7.847 6.231 11.390 1.00 82.62 97 SER A CA 1
ATOM 774 C C . SER A 1 97 ? 8.261 6.589 9.954 1.00 82.62 97 SER A C 1
ATOM 776 O O . SER A 1 97 ? 8.481 7.763 9.647 1.00 82.62 97 SER A O 1
ATOM 778 N N . TRP A 1 98 ? 8.227 5.610 9.043 1.00 88.06 98 TRP A N 1
ATOM 779 C CA . TRP A 1 98 ? 8.476 5.791 7.610 1.00 88.06 98 TRP A CA 1
ATOM 780 C C . TRP A 1 98 ? 7.562 6.838 6.956 1.00 88.06 98 TRP A C 1
ATOM 782 O O . TRP A 1 98 ? 7.971 7.507 6.008 1.00 88.06 98 TRP A O 1
ATOM 792 N N . TYR A 1 99 ? 6.330 7.008 7.447 1.00 89.12 99 TYR A N 1
ATOM 793 C CA . TYR A 1 99 ? 5.392 7.989 6.906 1.00 89.12 99 TYR A CA 1
ATOM 794 C C . TYR A 1 99 ? 5.802 9.412 7.291 1.00 89.12 99 TYR A C 1
ATOM 796 O O . TYR A 1 99 ? 5.709 10.326 6.474 1.00 89.12 99 TYR A O 1
ATOM 804 N N . GLN A 1 100 ? 6.333 9.608 8.503 1.00 85.94 100 GLN A N 1
ATOM 805 C CA . GLN A 1 100 ? 6.897 10.901 8.893 1.00 85.94 100 GLN A CA 1
ATOM 806 C C . GLN A 1 100 ? 8.131 11.243 8.059 1.00 85.94 100 GLN A C 1
ATOM 808 O O . GLN A 1 100 ? 8.274 12.387 7.631 1.00 85.94 100 GLN A O 1
ATOM 813 N N . ASP A 1 101 ? 8.998 10.264 7.803 1.00 87.50 101 ASP A N 1
ATOM 814 C CA . ASP A 1 101 ? 10.183 10.454 6.964 1.00 87.50 101 ASP A CA 1
ATOM 815 C C . ASP A 1 101 ? 9.795 10.797 5.521 1.00 87.50 101 ASP A C 1
ATOM 817 O O . ASP A 1 101 ? 10.362 11.720 4.934 1.00 87.50 101 ASP A O 1
ATOM 821 N N . LEU A 1 102 ? 8.768 10.131 4.980 1.00 88.69 102 LEU A N 1
ATOM 822 C CA . LEU A 1 102 ? 8.188 10.459 3.679 1.00 88.69 102 LEU A CA 1
ATOM 823 C C . LEU A 1 102 ? 7.672 11.903 3.648 1.00 88.69 102 LEU A C 1
ATOM 825 O O . LEU A 1 102 ? 8.009 12.655 2.737 1.00 88.69 102 LEU A O 1
ATOM 829 N N . LEU A 1 103 ? 6.889 12.318 4.649 1.00 88.50 103 LEU A N 1
ATOM 830 C CA . LEU A 1 103 ? 6.372 13.686 4.721 1.00 88.50 103 LEU A CA 1
ATOM 831 C C . LEU A 1 103 ? 7.494 14.719 4.842 1.00 88.50 103 LEU A C 1
ATOM 833 O O . LEU A 1 103 ? 7.441 15.742 4.165 1.00 88.50 103 LEU A O 1
ATOM 837 N N . ARG A 1 104 ? 8.527 14.462 5.656 1.00 88.31 104 ARG A N 1
ATOM 838 C CA . ARG A 1 104 ? 9.694 15.352 5.756 1.00 88.31 104 ARG A CA 1
ATOM 839 C C . ARG A 1 104 ? 10.423 15.460 4.418 1.00 88.31 104 ARG A C 1
ATOM 841 O O . ARG A 1 104 ? 10.749 16.572 4.013 1.00 88.31 104 ARG A O 1
ATOM 848 N N . ALA A 1 105 ? 10.625 14.345 3.714 1.00 86.75 105 ALA A N 1
ATOM 849 C CA . ALA A 1 105 ? 11.247 14.346 2.393 1.00 86.75 105 ALA A CA 1
ATOM 850 C C . ALA A 1 105 ? 10.436 15.183 1.391 1.00 86.75 105 ALA A C 1
ATOM 852 O O . ALA A 1 105 ? 11.003 16.020 0.693 1.00 86.75 105 ALA A O 1
ATOM 853 N N . LEU A 1 106 ? 9.110 15.031 1.374 1.00 87.56 106 LEU A N 1
ATOM 854 C CA . LEU A 1 106 ? 8.228 15.796 0.491 1.00 87.56 106 LEU A CA 1
ATOM 855 C C . LEU A 1 106 ? 8.199 17.290 0.831 1.00 87.56 106 LEU A C 1
ATOM 857 O O . LEU A 1 106 ? 8.286 18.115 -0.072 1.00 87.56 106 LEU A O 1
ATOM 861 N N . LEU A 1 107 ? 8.134 17.645 2.116 1.00 85.94 107 LEU A N 1
ATOM 862 C CA . LEU A 1 107 ? 8.127 19.040 2.573 1.00 85.94 107 LEU A CA 1
ATOM 863 C C . LEU A 1 107 ? 9.481 19.739 2.405 1.00 85.94 107 LEU A C 1
ATOM 865 O O . LEU A 1 107 ? 9.525 20.962 2.337 1.00 85.94 107 LEU A O 1
ATOM 869 N N . SER A 1 108 ? 10.580 18.985 2.345 1.00 86.88 108 SER A N 1
ATOM 870 C CA . SER A 1 108 ? 11.918 19.548 2.125 1.00 86.88 108 SER A CA 1
ATOM 871 C C . SER A 1 108 ? 12.167 19.996 0.680 1.00 86.88 108 SER A C 1
ATOM 873 O O . SER A 1 108 ? 13.181 20.632 0.400 1.00 86.88 108 SER A O 1
ATOM 875 N N . ARG A 1 109 ? 11.264 19.662 -0.251 1.00 85.56 109 ARG A N 1
ATOM 876 C CA . ARG A 1 109 ? 11.375 20.044 -1.660 1.00 85.56 109 ARG A CA 1
ATOM 877 C C . ARG A 1 109 ? 10.878 21.476 -1.844 1.00 85.56 109 ARG A C 1
ATOM 879 O O . ARG A 1 109 ? 9.791 21.828 -1.406 1.00 85.56 109 ARG A O 1
ATOM 886 N N . GLU A 1 110 ? 11.640 22.277 -2.582 1.00 79.88 110 GLU A N 1
ATOM 887 C CA . GLU A 1 110 ? 11.246 23.644 -2.967 1.00 79.88 110 GLU A CA 1
ATOM 888 C C . GLU A 1 110 ? 10.192 23.676 -4.093 1.00 79.88 110 GLU A C 1
ATOM 890 O O . GLU A 1 110 ? 9.728 24.741 -4.495 1.00 79.88 110 GLU A O 1
ATOM 895 N N . THR A 1 111 ? 9.808 22.511 -4.623 1.00 83.38 111 THR A N 1
ATOM 896 C CA . THR A 1 111 ? 8.861 22.376 -5.737 1.00 83.38 111 THR A CA 1
ATOM 897 C C . THR A 1 111 ? 7.465 22.008 -5.236 1.00 83.38 111 THR A C 1
ATOM 899 O O . THR A 1 111 ? 7.341 21.249 -4.272 1.00 83.38 111 THR A O 1
ATOM 902 N N . PRO A 1 112 ? 6.399 22.529 -5.871 1.00 85.94 112 PRO A N 1
ATOM 903 C CA . PRO A 1 112 ? 5.039 22.155 -5.512 1.00 85.94 112 PRO A CA 1
ATOM 904 C C . PRO A 1 112 ? 4.803 20.670 -5.802 1.00 85.94 112 PRO A C 1
ATOM 906 O O . PRO A 1 112 ? 5.219 20.159 -6.841 1.00 85.94 112 PRO A O 1
ATOM 909 N N . LEU A 1 113 ? 4.111 19.993 -4.884 1.00 87.62 113 LEU A N 1
ATOM 910 C CA . LEU A 1 113 ? 3.775 18.576 -5.021 1.00 87.62 113 LEU A CA 1
ATOM 911 C C . LEU A 1 113 ? 2.838 18.344 -6.205 1.00 87.62 113 LEU A C 1
ATOM 913 O O . LEU A 1 113 ? 1.837 19.050 -6.366 1.00 87.62 113 LEU A O 1
ATOM 917 N N . HIS A 1 114 ? 3.129 17.311 -6.992 1.00 89.69 114 HIS A N 1
ATOM 918 C CA . HIS A 1 114 ? 2.267 16.905 -8.091 1.00 89.69 114 HIS A CA 1
ATOM 919 C C . HIS A 1 114 ? 0.929 16.352 -7.549 1.00 89.69 114 HIS A C 1
ATOM 921 O O . HIS A 1 114 ? 0.914 15.682 -6.508 1.00 89.69 114 HIS A O 1
ATOM 927 N N . PRO A 1 115 ? -0.213 16.557 -8.235 1.00 90.56 115 PRO A N 1
ATOM 928 C CA . PRO A 1 115 ? -1.505 16.010 -7.809 1.00 90.56 115 PRO A CA 1
ATOM 929 C C . PRO A 1 115 ? -1.495 14.493 -7.565 1.00 90.56 115 PRO A C 1
ATOM 931 O O . PRO A 1 115 ? -2.105 14.018 -6.608 1.00 90.56 115 PRO A O 1
ATOM 934 N N . ALA A 1 116 ? -0.753 13.742 -8.381 1.00 91.69 116 ALA A N 1
ATOM 935 C CA . ALA A 1 116 ? -0.579 12.298 -8.223 1.00 91.69 116 ALA A CA 1
ATOM 936 C C . ALA A 1 116 ? 0.168 11.919 -6.926 1.00 91.69 116 ALA A C 1
ATOM 938 O O . ALA A 1 116 ? -0.206 10.965 -6.244 1.00 91.69 116 ALA A O 1
ATOM 939 N N . GLU A 1 117 ? 1.184 12.695 -6.531 1.00 91.88 117 GLU A N 1
ATOM 940 C CA . GLU A 1 117 ? 1.876 12.508 -5.250 1.00 91.88 117 GLU A CA 1
ATOM 941 C C . GLU A 1 117 ? 0.924 12.779 -4.079 1.00 91.88 117 GLU A C 1
ATOM 943 O O . GLU A 1 117 ? 0.842 11.995 -3.130 1.00 91.88 117 GLU A O 1
ATOM 948 N N . LEU A 1 118 ? 0.148 13.864 -4.173 1.00 91.44 118 LEU A N 1
ATOM 949 C CA . LEU A 1 118 ? -0.862 14.209 -3.176 1.00 91.44 118 LEU A CA 1
ATOM 950 C C . LEU A 1 118 ? -1.933 13.127 -3.053 1.00 91.44 118 LEU A C 1
ATOM 952 O O . LEU A 1 118 ? -2.356 12.834 -1.937 1.00 91.44 118 LEU A O 1
ATOM 956 N N . PHE A 1 119 ? -2.353 12.516 -4.160 1.00 93.06 119 PHE A N 1
ATOM 957 C CA . PHE A 1 119 ? -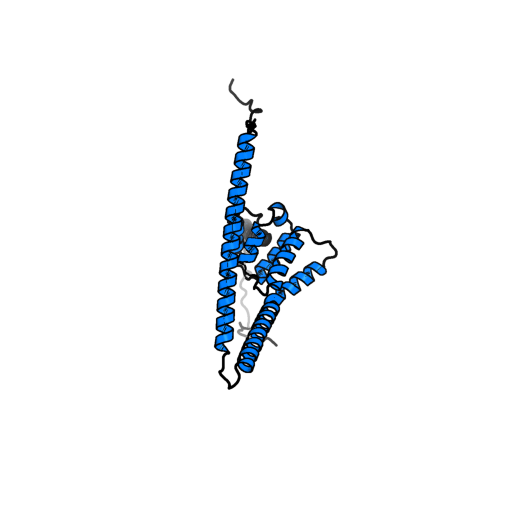3.308 11.413 -4.147 1.00 93.06 119 PHE A CA 1
ATOM 958 C C . PHE A 1 119 ? -2.800 10.236 -3.305 1.00 93.06 119 PHE A C 1
ATOM 960 O O . PHE A 1 119 ? -3.515 9.766 -2.417 1.00 93.06 119 PHE A O 1
ATOM 967 N N . ILE A 1 120 ? -1.547 9.815 -3.511 1.00 93.31 120 ILE A N 1
ATOM 968 C CA . ILE A 1 120 ? -0.928 8.731 -2.735 1.00 93.31 120 ILE A CA 1
ATOM 969 C C . ILE A 1 120 ? -0.849 9.113 -1.255 1.00 93.31 120 ILE A C 1
ATOM 971 O O . ILE A 1 120 ? -1.295 8.354 -0.394 1.00 93.31 120 ILE A O 1
ATOM 975 N N . VAL A 1 121 ? -0.328 10.303 -0.946 1.00 92.00 121 VAL A N 1
ATOM 976 C CA . VAL A 1 121 ? -0.181 10.774 0.441 1.00 92.00 121 VAL A CA 1
ATOM 977 C C . VAL A 1 121 ? -1.538 10.870 1.137 1.00 92.00 121 VAL A C 1
ATOM 979 O O . VAL A 1 121 ? -1.668 10.474 2.293 1.00 92.00 121 VAL A O 1
ATOM 982 N N . GLN A 1 122 ? -2.574 11.347 0.448 1.00 90.81 122 GLN A N 1
ATOM 983 C CA . GLN A 1 122 ? -3.931 11.399 0.989 1.00 90.81 122 GLN A CA 1
ATOM 984 C C . GLN A 1 122 ? -4.520 10.006 1.208 1.00 90.81 122 GLN A C 1
ATOM 986 O O . GLN A 1 122 ? -5.197 9.800 2.216 1.00 90.81 122 GLN A O 1
ATOM 991 N N . ALA A 1 123 ? -4.274 9.057 0.301 1.00 90.81 123 ALA A N 1
ATOM 992 C CA . ALA A 1 123 ? -4.728 7.680 0.459 1.00 90.81 123 ALA A CA 1
ATOM 993 C C . ALA A 1 123 ? -4.094 7.036 1.698 1.00 90.81 123 ALA A C 1
ATOM 995 O O . ALA A 1 123 ? -4.816 6.504 2.541 1.00 90.81 123 ALA A O 1
ATOM 996 N N . VAL A 1 124 ? -2.772 7.176 1.853 1.00 90.69 124 VAL A N 1
ATOM 997 C CA . VAL A 1 124 ? -2.044 6.730 3.049 1.00 90.69 124 VAL A CA 1
ATOM 998 C C . VAL A 1 124 ? -2.625 7.409 4.287 1.00 90.69 124 VAL A C 1
ATOM 1000 O O . VAL A 1 124 ? -3.094 6.727 5.190 1.00 90.69 124 VAL A O 1
ATOM 1003 N N . ARG A 1 125 ? -2.702 8.746 4.303 1.00 88.25 125 ARG A N 1
ATOM 1004 C CA . ARG A 1 125 ? -3.206 9.519 5.447 1.00 88.25 125 ARG A CA 1
ATOM 1005 C C . ARG A 1 125 ? -4.589 9.070 5.912 1.00 88.25 125 ARG A C 1
ATOM 1007 O O . ARG A 1 125 ? -4.820 9.021 7.112 1.00 88.25 125 ARG A O 1
ATOM 1014 N N . ARG A 1 126 ? -5.510 8.782 4.988 1.00 87.31 126 ARG A N 1
ATOM 1015 C CA . ARG A 1 126 ? -6.857 8.300 5.334 1.00 87.31 126 ARG A CA 1
ATOM 1016 C C . ARG A 1 126 ? -6.787 6.973 6.083 1.00 87.31 126 ARG A C 1
ATOM 1018 O O . ARG A 1 126 ? -7.324 6.887 7.176 1.00 87.31 126 ARG A O 1
ATOM 1025 N N . ILE A 1 127 ? -6.044 6.007 5.547 1.00 86.56 127 ILE A N 1
ATOM 1026 C CA . ILE A 1 127 ? -5.868 4.684 6.164 1.00 86.56 127 ILE A CA 1
ATOM 1027 C C . ILE A 1 127 ? -5.245 4.812 7.561 1.00 86.56 127 ILE A C 1
ATOM 1029 O O . ILE A 1 127 ? -5.720 4.189 8.508 1.00 86.56 127 ILE A O 1
ATOM 1033 N N . LEU A 1 128 ? -4.229 5.670 7.708 1.00 83.25 128 LEU A N 1
ATOM 1034 C CA . LEU A 1 128 ? -3.575 5.884 9.001 1.00 83.25 128 LEU A CA 1
ATOM 1035 C C . LEU A 1 128 ? -4.493 6.581 10.013 1.00 83.25 128 LEU A C 1
ATOM 1037 O O . LEU A 1 128 ? -4.531 6.196 11.179 1.00 83.25 128 LEU A O 1
ATOM 1041 N N . ASN A 1 129 ? -5.268 7.578 9.577 1.00 79.12 129 ASN A N 1
ATOM 1042 C CA . ASN A 1 129 ? -6.239 8.270 10.429 1.00 79.12 129 ASN A CA 1
ATOM 1043 C C . ASN A 1 129 ? -7.374 7.349 10.897 1.00 79.12 129 ASN A C 1
ATOM 1045 O O . ASN A 1 129 ? -7.905 7.549 11.988 1.00 79.12 129 ASN A O 1
ATOM 1049 N N . ASP A 1 130 ? -7.720 6.339 10.099 1.00 77.75 130 ASP A N 1
ATOM 1050 C CA . ASP A 1 130 ? -8.691 5.306 10.465 1.00 77.75 130 ASP A CA 1
ATOM 1051 C C . ASP A 1 130 ? -8.105 4.289 11.470 1.00 77.75 130 ASP A C 1
ATOM 1053 O O . ASP A 1 130 ? -8.793 3.367 11.906 1.00 77.75 130 ASP A O 1
ATOM 1057 N N . GLY A 1 131 ? -6.837 4.457 11.868 1.00 72.12 131 GLY A N 1
ATOM 1058 C CA . GLY A 1 131 ? -6.135 3.585 12.806 1.00 72.12 131 GLY A CA 1
ATOM 1059 C C . GLY A 1 131 ? -5.754 2.236 12.203 1.00 72.12 131 GLY A C 1
ATOM 1060 O O . GLY A 1 131 ? -5.456 1.307 12.951 1.00 72.12 131 GLY A O 1
ATOM 1061 N N . GLN A 1 132 ? -5.780 2.111 10.874 1.00 79.06 132 GLN A N 1
ATOM 1062 C CA . GLN A 1 132 ? -5.429 0.887 10.167 1.00 79.06 132 GLN A CA 1
ATOM 1063 C C . GLN A 1 132 ? -3.951 0.874 9.768 1.00 79.06 132 GLN A C 1
ATOM 1065 O O . GLN A 1 132 ? -3.325 1.908 9.525 1.00 79.06 132 GLN A O 1
ATOM 1070 N N . GLU A 1 133 ? -3.391 -0.329 9.669 1.00 84.31 133 GLU A N 1
ATOM 1071 C CA . GLU A 1 133 ? -2.053 -0.525 9.126 1.00 84.31 133 GLU A CA 1
ATOM 1072 C C . GLU A 1 133 ? -2.070 -0.365 7.599 1.00 84.31 133 GLU A C 1
ATOM 1074 O O . GLU A 1 133 ? -2.894 -0.958 6.893 1.00 84.31 133 GLU A O 1
ATOM 1079 N N . PHE A 1 134 ? -1.138 0.424 7.063 1.00 88.50 134 PHE A N 1
ATOM 1080 C CA . PHE A 1 134 ? -0.964 0.545 5.620 1.00 88.50 134 PHE A CA 1
ATOM 1081 C C . PHE A 1 134 ? -0.197 -0.670 5.083 1.00 88.50 134 PHE A C 1
ATOM 1083 O O . PHE A 1 134 ? 1.017 -0.751 5.209 1.00 88.50 134 PHE A O 1
ATOM 1090 N N . THR A 1 135 ? -0.909 -1.628 4.493 1.00 90.44 135 THR A N 1
ATOM 1091 C CA . THR A 1 135 ? -0.333 -2.895 4.008 1.00 90.44 135 THR A CA 1
ATOM 1092 C C . THR A 1 135 ? 0.080 -2.839 2.526 1.00 90.44 135 THR A C 1
ATOM 1094 O O . THR A 1 135 ? -0.451 -2.023 1.765 1.00 90.44 135 THR A O 1
ATOM 1097 N N . PRO A 1 136 ? 0.949 -3.758 2.046 1.00 93.31 136 PRO A N 1
ATOM 1098 C CA . PRO A 1 136 ? 1.276 -3.893 0.619 1.00 93.31 136 PRO A CA 1
ATOM 1099 C C . PRO A 1 136 ? 0.048 -4.022 -0.285 1.00 93.31 136 PRO A C 1
ATOM 1101 O O . PRO A 1 136 ? 0.003 -3.461 -1.378 1.00 93.31 136 PRO A O 1
ATOM 1104 N N . ALA A 1 137 ? -0.979 -4.734 0.186 1.00 91.75 137 ALA A N 1
ATOM 1105 C CA . ALA A 1 137 ? -2.223 -4.890 -0.549 1.00 91.75 137 ALA A CA 1
ATOM 1106 C C . ALA A 1 137 ? -2.895 -3.534 -0.799 1.00 91.75 137 ALA A C 1
ATOM 1108 O O . ALA A 1 137 ? -3.369 -3.289 -1.906 1.00 91.75 137 ALA A O 1
ATOM 1109 N N . LEU A 1 138 ? -2.916 -2.639 0.193 1.00 92.38 138 LEU A N 1
ATOM 1110 C CA . LEU A 1 138 ? -3.489 -1.300 0.044 1.00 92.38 138 LEU A CA 1
ATOM 1111 C C . LEU A 1 138 ? -2.677 -0.451 -0.938 1.00 92.38 138 LEU A C 1
ATOM 1113 O O . LEU A 1 138 ? -3.275 0.208 -1.786 1.00 92.38 138 LEU A O 1
ATOM 1117 N N . LEU A 1 139 ? -1.343 -0.543 -0.913 1.00 94.75 139 LEU A N 1
ATOM 1118 C CA . LEU A 1 139 ? -0.490 0.124 -1.902 1.00 94.75 139 LEU A CA 1
ATOM 1119 C C . LEU A 1 139 ? -0.822 -0.312 -3.337 1.00 94.75 139 LEU A C 1
ATOM 1121 O O . LEU A 1 139 ? -0.987 0.534 -4.214 1.00 94.75 139 LEU A O 1
ATOM 1125 N N . TYR A 1 140 ? -0.989 -1.614 -3.579 1.00 94.75 140 TYR A N 1
ATOM 1126 C CA . TYR A 1 140 ? -1.383 -2.114 -4.898 1.00 94.75 140 TYR A CA 1
ATOM 1127 C C . TYR A 1 140 ? -2.759 -1.603 -5.338 1.00 94.75 140 TYR A C 1
ATOM 1129 O O . TYR A 1 140 ? -2.942 -1.269 -6.505 1.00 94.75 140 TYR A O 1
ATOM 1137 N N . HIS A 1 141 ? -3.722 -1.490 -4.420 1.00 93.00 141 HIS A N 1
ATOM 1138 C CA . HIS A 1 141 ? -5.027 -0.907 -4.743 1.00 93.00 141 HIS A CA 1
ATOM 1139 C C . HIS A 1 141 ? -4.930 0.579 -5.101 1.00 93.00 141 HIS A C 1
ATOM 1141 O O . HIS A 1 141 ? -5.629 1.015 -6.013 1.00 93.00 141 HIS A O 1
ATOM 1147 N N . VAL A 1 142 ? -4.077 1.340 -4.408 1.00 93.31 142 VAL A N 1
ATOM 1148 C CA . VAL A 1 142 ? -3.822 2.752 -4.729 1.00 93.31 142 VAL A CA 1
ATOM 1149 C C . VAL A 1 142 ? -3.211 2.872 -6.122 1.00 93.31 142 VAL A C 1
ATOM 1151 O O . VAL A 1 142 ? -3.716 3.645 -6.926 1.00 93.31 142 VAL A O 1
ATOM 1154 N N . LEU A 1 143 ? -2.207 2.052 -6.446 1.00 93.69 143 LEU A N 1
ATOM 1155 C CA . LEU A 1 143 ? -1.575 2.043 -7.769 1.00 93.69 143 LEU A CA 1
ATOM 1156 C C . LEU A 1 143 ? -2.550 1.736 -8.906 1.00 93.69 143 LEU A C 1
ATOM 1158 O O . LEU A 1 143 ? -2.516 2.393 -9.937 1.00 93.69 143 LEU A O 1
ATOM 1162 N N . LEU A 1 144 ? -3.443 0.764 -8.715 1.00 93.44 144 LEU A N 1
ATOM 1163 C CA . LEU A 1 144 ? -4.456 0.417 -9.718 1.00 93.44 144 LEU A CA 1
ATOM 1164 C C . LEU A 1 144 ? -5.553 1.479 -9.870 1.00 93.44 144 LEU A C 1
ATOM 1166 O O . LEU A 1 144 ? -6.349 1.398 -10.803 1.00 93.44 144 LEU A O 1
ATOM 1170 N N . ALA A 1 145 ? -5.645 2.424 -8.934 1.00 91.69 145 ALA A N 1
ATOM 1171 C CA . ALA A 1 145 ? -6.575 3.542 -8.998 1.00 91.69 145 ALA A CA 1
ATOM 1172 C C . ALA A 1 145 ? -5.960 4.799 -9.636 1.00 91.69 145 ALA A C 1
ATOM 1174 O O . ALA A 1 145 ? -6.687 5.770 -9.828 1.00 91.69 145 ALA A O 1
ATOM 1175 N N . MET A 1 146 ? -4.657 4.788 -9.931 1.00 92.19 146 MET A N 1
ATOM 1176 C CA . MET A 1 146 ? -3.954 5.887 -10.589 1.00 92.19 146 MET A CA 1
ATOM 1177 C C . MET A 1 146 ? -3.926 5.703 -12.104 1.00 92.19 146 MET A C 1
ATOM 1179 O O . MET A 1 146 ? -3.943 4.577 -12.607 1.00 92.19 146 MET A O 1
ATOM 1183 N N . ASP A 1 147 ? -3.828 6.819 -12.821 1.00 90.88 147 ASP A N 1
ATOM 1184 C CA . ASP A 1 147 ? -3.629 6.808 -14.264 1.00 90.88 147 ASP A CA 1
ATOM 1185 C C . ASP A 1 147 ? -2.201 6.357 -14.614 1.00 90.88 147 ASP A C 1
ATOM 1187 O O . ASP A 1 147 ? -1.243 6.613 -13.883 1.00 90.88 147 ASP A O 1
ATOM 1191 N N . LEU A 1 148 ? -2.046 5.665 -15.747 1.00 90.50 148 LEU A N 1
ATOM 1192 C CA . LEU A 1 148 ? -0.755 5.105 -16.171 1.00 90.50 148 LEU A CA 1
ATOM 1193 C C . LEU A 1 148 ? 0.316 6.188 -16.350 1.00 90.50 148 LEU A C 1
ATOM 1195 O O . LEU A 1 148 ? 1.465 5.980 -15.964 1.00 90.50 148 LEU A O 1
ATOM 1199 N N . ASP A 1 149 ? -0.074 7.338 -16.897 1.00 90.69 149 ASP A N 1
ATOM 1200 C CA . ASP A 1 149 ? 0.829 8.467 -17.123 1.00 90.69 149 ASP A CA 1
ATOM 1201 C C . ASP A 1 149 ? 1.309 9.069 -15.798 1.00 90.69 149 ASP A C 1
ATOM 1203 O O . ASP A 1 149 ? 2.493 9.367 -15.648 1.00 90.69 149 ASP A O 1
ATOM 1207 N N . ASP A 1 150 ? 0.425 9.148 -14.799 1.00 92.62 150 ASP A N 1
ATOM 1208 C CA . ASP A 1 150 ? 0.767 9.610 -13.453 1.00 92.62 150 ASP A CA 1
ATOM 1209 C C . ASP A 1 150 ? 1.734 8.650 -12.757 1.00 92.62 150 ASP A C 1
ATOM 1211 O O . ASP A 1 150 ? 2.672 9.079 -12.085 1.00 92.62 150 ASP A O 1
ATOM 1215 N N . VAL A 1 151 ? 1.542 7.339 -12.931 1.00 91.75 151 VAL A N 1
ATOM 1216 C CA . VAL A 1 151 ? 2.457 6.327 -12.383 1.00 91.75 151 VAL A CA 1
ATOM 1217 C C . VAL A 1 151 ? 3.842 6.427 -13.027 1.00 91.75 151 VAL A C 1
ATOM 1219 O O . VAL A 1 151 ? 4.836 6.137 -12.363 1.00 91.75 151 VAL A O 1
ATOM 1222 N N . ALA A 1 152 ? 3.943 6.848 -14.290 1.00 92.06 152 ALA A N 1
ATOM 1223 C CA . ALA A 1 152 ? 5.220 6.996 -14.989 1.00 92.06 152 ALA A CA 1
ATOM 1224 C C . ALA A 1 152 ? 6.049 8.203 -14.511 1.00 92.06 152 ALA A C 1
ATOM 1226 O O . ALA A 1 152 ? 7.245 8.270 -14.808 1.00 92.06 152 ALA A O 1
ATOM 1227 N N . LEU A 1 153 ? 5.445 9.146 -13.780 1.00 92.56 153 LEU A N 1
ATOM 1228 C CA . LEU A 1 153 ? 6.121 10.367 -13.350 1.00 92.56 153 LEU A CA 1
ATOM 1229 C C . LEU A 1 153 ? 7.308 10.063 -12.419 1.00 92.56 153 LEU A C 1
ATOM 1231 O O . LEU A 1 153 ? 7.156 9.294 -11.463 1.00 92.56 153 LEU A O 1
ATOM 1235 N N . PRO A 1 154 ? 8.483 10.687 -12.635 1.00 90.56 154 PRO A N 1
ATOM 1236 C CA . PRO A 1 154 ? 9.664 10.473 -11.798 1.00 90.56 154 PRO A CA 1
ATOM 1237 C C . PRO A 1 154 ? 9.414 10.731 -10.310 1.00 90.56 154 PRO A C 1
ATOM 1239 O O . PRO A 1 154 ? 9.924 10.010 -9.452 1.00 90.56 154 PRO A O 1
ATOM 1242 N N . GLU A 1 155 ? 8.619 11.749 -9.996 1.00 89.88 155 GLU A N 1
ATOM 1243 C CA . GLU A 1 155 ? 8.282 12.150 -8.634 1.00 89.88 155 GLU A CA 1
ATOM 1244 C C . GLU A 1 155 ? 7.429 11.083 -7.940 1.00 89.88 155 GLU A C 1
ATOM 1246 O O . GLU A 1 155 ? 7.733 10.655 -6.824 1.00 89.88 155 GLU A O 1
ATOM 1251 N N . VAL A 1 156 ? 6.421 10.566 -8.648 1.00 91.94 156 VAL A N 1
ATOM 1252 C CA . VAL A 1 156 ? 5.584 9.458 -8.176 1.00 91.94 156 VAL A CA 1
ATOM 1253 C C . VAL A 1 156 ? 6.429 8.204 -7.980 1.00 91.94 156 VAL A C 1
ATOM 1255 O O . VAL A 1 156 ? 6.350 7.568 -6.930 1.00 91.94 156 VAL A O 1
ATOM 1258 N N . GLN A 1 157 ? 7.305 7.884 -8.933 1.00 93.50 157 GLN A N 1
ATOM 1259 C CA . GLN A 1 157 ? 8.225 6.754 -8.823 1.00 93.50 157 GLN A CA 1
ATOM 1260 C C . GLN A 1 157 ? 9.102 6.849 -7.568 1.00 93.50 157 GLN A C 1
ATOM 1262 O O . GLN A 1 157 ? 9.258 5.846 -6.874 1.00 93.50 157 GLN A O 1
ATOM 1267 N N . GLN A 1 158 ? 9.611 8.032 -7.202 1.00 90.62 158 GLN A N 1
ATOM 1268 C CA . GLN A 1 158 ? 10.382 8.202 -5.963 1.00 90.62 158 GLN A CA 1
ATOM 1269 C C . GLN A 1 158 ? 9.565 7.898 -4.702 1.00 90.62 158 GLN A C 1
ATOM 1271 O O . GLN A 1 158 ? 10.055 7.196 -3.813 1.00 90.62 158 GLN A O 1
ATOM 1276 N N . ILE A 1 159 ? 8.315 8.365 -4.627 1.00 92.75 159 ILE A N 1
ATOM 1277 C CA . ILE A 1 159 ? 7.421 8.024 -3.510 1.00 92.75 159 ILE A CA 1
ATOM 1278 C C . ILE A 1 159 ? 7.201 6.513 -3.451 1.00 92.75 159 ILE A C 1
ATOM 1280 O O . ILE A 1 159 ? 7.285 5.913 -2.378 1.00 92.75 159 ILE A O 1
ATOM 1284 N N . LEU A 1 160 ? 6.966 5.880 -4.598 1.00 93.62 160 LEU A N 1
ATOM 1285 C CA . LEU A 1 160 ? 6.744 4.441 -4.679 1.00 93.62 160 LEU A CA 1
ATOM 1286 C C . LEU A 1 160 ? 7.965 3.631 -4.232 1.00 93.62 160 LEU A C 1
ATOM 1288 O O . LEU A 1 160 ? 7.792 2.620 -3.554 1.00 93.62 160 LEU A O 1
ATOM 1292 N N . VAL A 1 161 ? 9.188 4.094 -4.512 1.00 93.69 161 VAL A N 1
ATOM 1293 C CA . VAL A 1 161 ? 10.418 3.495 -3.966 1.00 93.69 161 VAL A CA 1
ATOM 1294 C C . VAL A 1 161 ? 10.424 3.541 -2.438 1.00 93.69 161 VAL A C 1
ATOM 1296 O O . VAL A 1 161 ? 10.721 2.534 -1.787 1.00 93.69 161 VAL A O 1
ATOM 1299 N N . CYS A 1 162 ? 10.099 4.697 -1.853 1.00 91.25 162 CYS A N 1
ATOM 1300 C CA . CYS A 1 162 ? 10.032 4.858 -0.401 1.00 91.25 162 CYS A CA 1
ATOM 1301 C C . CYS A 1 162 ? 8.981 3.925 0.212 1.00 91.25 162 CYS A C 1
ATOM 1303 O O . CYS A 1 162 ? 9.287 3.198 1.157 1.00 91.25 162 CYS A O 1
ATOM 1305 N N . LEU A 1 163 ? 7.778 3.880 -0.367 1.00 92.31 163 LEU A N 1
ATOM 1306 C CA . LEU A 1 163 ? 6.685 3.027 0.102 1.00 92.31 163 LEU A CA 1
ATOM 1307 C C . LEU A 1 163 ? 7.011 1.538 -0.036 1.00 92.31 163 LEU A C 1
ATOM 1309 O O . LEU A 1 163 ? 6.803 0.779 0.905 1.00 92.31 163 LEU A O 1
ATOM 1313 N N . ARG A 1 164 ? 7.587 1.105 -1.162 1.00 94.69 164 ARG A N 1
ATOM 1314 C CA . ARG A 1 164 ? 7.991 -0.294 -1.363 1.00 94.69 164 ARG A CA 1
ATOM 1315 C C . ARG A 1 164 ? 8.992 -0.743 -0.298 1.00 94.69 164 ARG A C 1
ATOM 1317 O O . ARG A 1 164 ? 8.861 -1.840 0.244 1.00 94.69 164 ARG A O 1
ATOM 1324 N N . LYS A 1 165 ? 9.993 0.096 -0.007 1.00 92.38 165 LYS A N 1
ATOM 1325 C CA . LYS A 1 165 ? 11.010 -0.180 1.019 1.00 92.38 165 LYS A CA 1
ATOM 1326 C C . LYS A 1 165 ? 10.405 -0.212 2.419 1.00 92.38 165 LYS A C 1
ATOM 1328 O O . LYS A 1 165 ? 10.707 -1.142 3.159 1.00 92.38 165 LYS A O 1
ATOM 1333 N N . ALA A 1 166 ? 9.547 0.753 2.746 1.00 90.25 166 ALA A N 1
ATOM 1334 C CA . ALA A 1 166 ? 8.851 0.825 4.029 1.00 90.25 166 ALA A CA 1
ATOM 1335 C C . ALA A 1 166 ? 7.954 -0.396 4.281 1.00 90.25 166 ALA A C 1
ATOM 1337 O O . ALA A 1 166 ? 7.900 -0.909 5.390 1.00 90.25 166 ALA A O 1
ATOM 1338 N N . LEU A 1 167 ? 7.298 -0.896 3.233 1.00 91.06 167 LEU A N 1
ATOM 1339 C CA . LEU A 1 167 ? 6.426 -2.069 3.296 1.00 91.06 167 LEU A CA 1
ATOM 1340 C C . LEU A 1 167 ? 7.157 -3.397 3.064 1.00 91.06 167 LEU A C 1
ATOM 1342 O O . LEU A 1 167 ? 6.513 -4.435 2.925 1.00 91.06 167 LEU A O 1
ATOM 1346 N N . HIS A 1 168 ? 8.491 -3.367 2.981 1.00 92.44 168 HIS A N 1
ATOM 1347 C CA . HIS A 1 168 ? 9.343 -4.538 2.771 1.00 92.44 168 HIS A CA 1
ATOM 1348 C C . HIS A 1 168 ? 8.938 -5.419 1.576 1.00 92.44 168 HIS A C 1
ATOM 1350 O O . HIS A 1 168 ? 9.147 -6.632 1.587 1.00 92.44 168 HIS A O 1
ATOM 1356 N N . ILE A 1 169 ? 8.396 -4.819 0.514 1.00 94.44 169 ILE A N 1
ATOM 1357 C CA . ILE A 1 169 ? 7.959 -5.560 -0.673 1.00 94.44 169 ILE A CA 1
ATOM 1358 C C . ILE A 1 169 ? 9.196 -5.983 -1.482 1.00 94.44 169 ILE A C 1
ATOM 1360 O O . ILE A 1 169 ? 9.977 -5.109 -1.888 1.00 94.44 169 ILE A O 1
ATOM 1364 N N . PRO A 1 170 ? 9.401 -7.285 -1.758 1.00 94.19 170 PRO A N 1
ATOM 1365 C CA . PRO A 1 170 ? 10.513 -7.750 -2.580 1.00 94.19 170 PRO A CA 1
ATOM 1366 C C . PRO A 1 170 ? 10.493 -7.123 -3.977 1.00 94.19 170 PRO A C 1
ATOM 1368 O O . PRO A 1 170 ? 9.440 -6.958 -4.587 1.00 94.19 170 PRO A O 1
ATOM 1371 N N . ILE A 1 171 ? 11.671 -6.793 -4.516 1.00 93.00 171 ILE A N 1
ATOM 1372 C CA . ILE A 1 171 ? 11.762 -6.157 -5.841 1.00 93.00 171 ILE A CA 1
ATOM 1373 C C . ILE A 1 171 ? 11.232 -7.056 -6.966 1.00 93.00 171 ILE A C 1
ATOM 1375 O O . ILE A 1 171 ? 10.715 -6.548 -7.954 1.00 93.00 171 ILE A O 1
ATOM 1379 N N . ASP A 1 172 ? 11.347 -8.377 -6.812 1.00 93.44 172 ASP A N 1
ATOM 1380 C CA . ASP A 1 172 ? 10.879 -9.336 -7.813 1.00 93.44 172 ASP A CA 1
ATOM 1381 C C . ASP A 1 172 ? 9.335 -9.403 -7.830 1.00 93.44 172 ASP A C 1
ATOM 1383 O O . ASP A 1 172 ? 8.738 -9.389 -8.905 1.00 93.44 172 ASP A O 1
ATOM 1387 N N . ASP A 1 173 ? 8.683 -9.359 -6.659 1.00 94.19 173 ASP A N 1
ATOM 1388 C CA . ASP A 1 173 ? 7.216 -9.267 -6.545 1.00 94.19 173 ASP A CA 1
ATOM 1389 C C . ASP A 1 173 ? 6.694 -7.929 -7.082 1.00 94.19 173 ASP A C 1
ATOM 1391 O O . ASP A 1 173 ? 5.656 -7.870 -7.743 1.00 94.19 173 ASP A O 1
ATOM 1395 N N . TRP A 1 174 ? 7.445 -6.855 -6.832 1.00 94.75 174 TRP A N 1
ATOM 1396 C CA . TRP A 1 174 ? 7.155 -5.524 -7.349 1.00 94.75 174 TRP A CA 1
ATOM 1397 C C . TRP A 1 174 ? 7.214 -5.482 -8.881 1.00 94.75 174 TRP A C 1
ATOM 1399 O O . TRP A 1 174 ? 6.264 -5.038 -9.522 1.00 94.75 174 TRP A O 1
ATOM 1409 N N . GLU A 1 175 ? 8.285 -6.006 -9.484 1.00 94.88 175 GLU A N 1
ATOM 1410 C CA . GLU A 1 175 ? 8.413 -6.121 -10.944 1.00 94.88 175 GLU A CA 1
ATOM 1411 C C . GLU A 1 175 ? 7.278 -6.977 -11.526 1.00 94.88 175 GLU A C 1
ATOM 1413 O O . GLU A 1 175 ? 6.622 -6.568 -12.486 1.00 94.88 175 GLU A O 1
ATOM 1418 N N . ALA A 1 176 ? 6.986 -8.128 -10.913 1.00 94.44 176 ALA A N 1
ATOM 1419 C CA . ALA A 1 176 ? 5.920 -9.019 -11.360 1.00 94.44 176 ALA A CA 1
ATOM 1420 C C . ALA A 1 176 ? 4.538 -8.349 -11.322 1.00 94.44 176 ALA A C 1
ATOM 1422 O O . ALA A 1 176 ? 3.747 -8.528 -12.251 1.00 94.44 176 ALA A O 1
ATOM 1423 N N . PHE A 1 177 ? 4.246 -7.558 -10.285 1.00 94.75 177 PHE A N 1
ATOM 1424 C CA . PHE A 1 177 ? 2.998 -6.804 -10.183 1.00 94.75 177 PHE A CA 1
ATOM 1425 C C . PHE A 1 177 ? 2.854 -5.787 -11.321 1.00 94.75 177 PHE A C 1
ATOM 1427 O O . PHE A 1 177 ? 1.832 -5.779 -12.010 1.00 94.75 177 PHE A O 1
ATOM 1434 N N . PHE A 1 178 ? 3.887 -4.977 -11.567 1.00 94.88 178 PHE A N 1
ATOM 1435 C CA . PHE A 1 178 ? 3.859 -3.967 -12.627 1.00 94.88 178 PHE A CA 1
ATOM 1436 C C . PHE A 1 178 ? 3.691 -4.595 -14.014 1.00 94.88 178 PHE A C 1
ATOM 1438 O O . PHE A 1 178 ? 2.847 -4.151 -14.790 1.00 94.88 178 PHE A O 1
ATOM 1445 N N . VAL A 1 179 ? 4.409 -5.689 -14.291 1.00 94.69 179 VAL A N 1
ATOM 1446 C CA . VAL A 1 179 ? 4.283 -6.438 -15.551 1.00 94.69 179 VAL A CA 1
ATOM 1447 C C . VAL A 1 179 ? 2.880 -7.022 -15.712 1.00 94.69 179 VAL A C 1
ATOM 1449 O O . VAL A 1 179 ? 2.268 -6.880 -16.768 1.00 94.69 179 VAL A O 1
ATOM 1452 N N . LYS A 1 180 ? 2.340 -7.657 -14.665 1.00 94.44 180 LYS A N 1
ATOM 1453 C CA . LYS A 1 180 ? 1.016 -8.294 -14.696 1.00 94.44 180 LYS A CA 1
ATOM 1454 C C . LYS A 1 180 ? -0.109 -7.303 -14.998 1.00 94.44 180 LYS A C 1
ATOM 1456 O O . LYS A 1 180 ? -1.087 -7.677 -15.641 1.00 94.44 180 LYS A O 1
ATOM 1461 N N . HIS A 1 181 ? 0.015 -6.072 -14.513 1.00 91.38 181 HIS A N 1
ATOM 1462 C CA . HIS A 1 181 ? -1.012 -5.041 -14.641 1.00 91.38 181 HIS A CA 1
ATOM 1463 C C . HIS A 1 181 ? -0.732 -4.022 -15.756 1.00 91.38 181 HIS A C 1
ATOM 1465 O O . HIS A 1 181 ? -1.508 -3.085 -15.912 1.00 91.38 181 HIS A O 1
ATOM 1471 N N . GLY A 1 182 ? 0.328 -4.218 -16.551 1.00 89.56 182 GLY A N 1
ATOM 1472 C CA . GLY A 1 182 ? 0.672 -3.328 -17.665 1.00 89.56 182 GL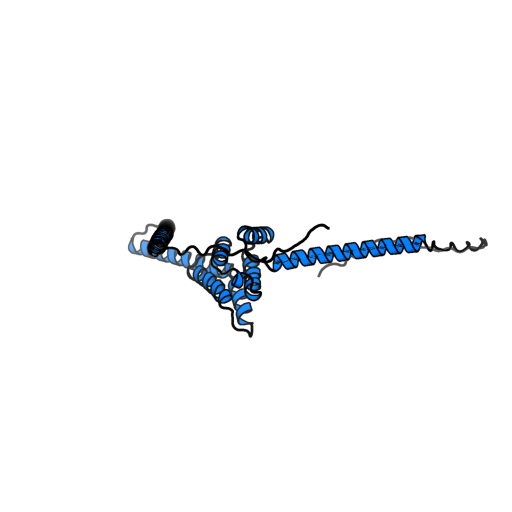Y A CA 1
ATOM 1473 C C . GLY A 1 182 ? 1.071 -1.918 -17.221 1.00 89.56 182 GLY A C 1
ATOM 1474 O O . GLY A 1 182 ? 0.841 -0.962 -17.956 1.00 89.56 182 GLY A O 1
ATOM 1475 N N . LEU A 1 183 ? 1.626 -1.784 -16.015 1.00 92.00 183 LEU A N 1
ATOM 1476 C CA . LEU A 1 183 ? 2.056 -0.505 -15.455 1.00 92.00 183 LEU A CA 1
ATOM 1477 C C . LEU A 1 183 ? 3.454 -0.110 -15.980 1.00 92.00 183 LEU A C 1
ATOM 1479 O O . LEU A 1 183 ? 4.245 -0.995 -16.326 1.00 92.00 183 LEU A O 1
ATOM 1483 N N . PRO A 1 184 ? 3.796 1.195 -16.000 1.00 91.44 184 PRO A N 1
ATOM 1484 C CA . PRO A 1 184 ? 5.125 1.672 -16.386 1.00 91.44 184 PRO A CA 1
ATOM 1485 C C . PRO A 1 184 ? 6.229 1.036 -15.542 1.00 91.44 184 PRO A C 1
ATOM 1487 O O . PRO A 1 184 ? 6.116 0.974 -14.322 1.00 91.44 184 PRO A O 1
ATOM 1490 N N . GLU A 1 185 ? 7.308 0.581 -16.177 1.00 91.25 185 GLU A N 1
ATOM 1491 C CA . GLU A 1 185 ? 8.373 -0.139 -15.477 1.00 91.25 185 GLU A CA 1
ATOM 1492 C C . GLU A 1 185 ? 8.943 0.676 -14.295 1.00 91.25 185 GLU A C 1
ATOM 1494 O O . GLU A 1 185 ? 9.356 1.821 -14.500 1.00 91.25 185 GLU A O 1
ATOM 1499 N N . PRO A 1 186 ? 9.024 0.101 -13.077 1.00 92.56 186 PRO A N 1
ATOM 1500 C CA . PRO A 1 186 ? 9.525 0.827 -11.917 1.00 92.56 186 PRO A CA 1
ATOM 1501 C C . PRO A 1 186 ? 10.978 1.278 -12.076 1.00 92.56 186 PRO A C 1
ATOM 1503 O O . PRO A 1 186 ? 11.833 0.504 -12.521 1.00 92.56 186 PRO A O 1
ATOM 1506 N N . ILE A 1 187 ? 11.294 2.482 -11.592 1.00 92.19 187 ILE A N 1
ATOM 1507 C CA . ILE A 1 187 ? 12.645 3.060 -11.703 1.00 92.19 187 ILE A CA 1
ATOM 1508 C C . ILE A 1 187 ? 13.732 2.172 -11.065 1.00 92.19 187 ILE A C 1
ATOM 1510 O O . ILE A 1 187 ? 14.837 2.053 -11.588 1.00 92.19 187 ILE A O 1
ATOM 1514 N N . GLU A 1 188 ? 13.420 1.467 -9.972 1.00 89.31 188 GLU A N 1
ATOM 1515 C CA . GLU A 1 188 ? 14.366 0.551 -9.313 1.00 89.31 188 GLU A CA 1
ATOM 1516 C C . GLU A 1 188 ? 14.701 -0.675 -10.171 1.00 89.31 188 GLU A C 1
ATOM 1518 O O . GLU A 1 188 ? 15.812 -1.209 -10.101 1.00 89.31 188 GLU A O 1
ATOM 1523 N N . VAL A 1 189 ? 13.752 -1.133 -10.991 1.00 89.38 189 VAL A N 1
ATOM 1524 C CA . VAL A 1 189 ? 13.960 -2.259 -11.909 1.00 89.38 189 VAL A CA 1
ATOM 1525 C C . VAL A 1 189 ? 14.847 -1.813 -13.070 1.00 89.38 189 VAL A C 1
ATOM 1527 O O . VAL A 1 189 ? 15.803 -2.520 -13.407 1.00 89.38 189 VAL A O 1
ATOM 1530 N N . GLN A 1 190 ? 14.604 -0.612 -13.604 1.00 87.31 190 GLN A N 1
ATOM 1531 C CA . GLN A 1 190 ? 15.446 0.008 -14.630 1.00 87.31 190 GLN A CA 1
ATOM 1532 C C . GLN A 1 190 ? 16.892 0.164 -14.131 1.00 87.31 190 GLN A C 1
ATOM 1534 O O . GLN A 1 190 ? 17.813 -0.397 -14.727 1.00 87.31 190 GLN A O 1
ATOM 1539 N N . GLN A 1 191 ? 17.090 0.772 -12.957 1.00 88.94 191 GLN A N 1
ATOM 1540 C CA . GLN A 1 191 ? 18.410 0.931 -12.325 1.00 88.94 191 GLN A CA 1
ATOM 1541 C C . GLN A 1 191 ? 19.109 -0.418 -12.077 1.00 88.94 191 GLN A C 1
ATOM 1543 O O . GLN A 1 191 ? 20.313 -0.580 -12.305 1.00 88.94 191 GLN A O 1
ATOM 1548 N N . ARG A 1 192 ? 18.367 -1.451 -11.648 1.00 88.25 192 ARG A N 1
ATOM 1549 C CA . ARG A 1 192 ? 18.915 -2.808 -11.472 1.00 88.25 192 ARG A CA 1
ATOM 1550 C C . ARG A 1 192 ? 19.379 -3.409 -12.801 1.00 88.25 192 ARG A C 1
ATOM 1552 O O . ARG A 1 192 ? 20.387 -4.128 -12.818 1.00 88.25 192 ARG A O 1
ATOM 1559 N N . LYS A 1 193 ? 18.657 -3.168 -13.899 1.00 87.12 193 LYS A N 1
ATOM 1560 C CA . LYS A 1 193 ? 19.023 -3.626 -15.249 1.00 87.12 193 LYS A CA 1
ATOM 1561 C C . LYS A 1 193 ? 20.257 -2.886 -15.764 1.00 87.12 193 LYS A C 1
ATOM 1563 O O . LYS A 1 193 ? 21.181 -3.551 -16.239 1.00 87.12 193 LYS A O 1
ATOM 1568 N N . GLU A 1 194 ? 20.328 -1.573 -15.572 1.00 86.81 194 GLU A N 1
ATOM 1569 C CA . GLU A 1 194 ? 21.484 -0.737 -15.921 1.00 86.81 194 GLU A CA 1
ATOM 1570 C C . GLU A 1 194 ? 22.751 -1.206 -15.203 1.00 86.81 194 GLU A C 1
ATOM 1572 O O . GLU A 1 194 ? 23.724 -1.591 -15.851 1.00 86.81 194 GLU A O 1
ATOM 1577 N N . HIS A 1 195 ? 22.713 -1.356 -13.878 1.00 86.56 195 HIS A N 1
ATOM 1578 C CA . HIS A 1 195 ? 23.862 -1.857 -13.121 1.00 86.56 195 HIS A CA 1
ATOM 1579 C C . HIS A 1 195 ? 24.293 -3.272 -13.525 1.00 86.56 195 HIS A C 1
ATOM 1581 O O . HIS A 1 195 ? 25.483 -3.613 -13.500 1.00 86.56 195 HIS A O 1
ATOM 1587 N N . LYS A 1 196 ? 23.345 -4.145 -13.894 1.00 86.38 196 LYS A N 1
ATOM 1588 C CA . LYS A 1 196 ? 23.673 -5.470 -14.444 1.00 86.38 196 LYS A CA 1
ATOM 1589 C C . LYS A 1 196 ? 24.352 -5.344 -15.813 1.00 86.38 196 LYS A C 1
ATOM 1591 O O . LYS A 1 196 ? 25.294 -6.098 -16.076 1.00 86.38 196 LYS A O 1
ATOM 1596 N N . ALA A 1 197 ? 23.909 -4.423 -16.665 1.00 85.94 197 ALA A N 1
ATOM 1597 C CA . ALA A 1 197 ? 24.498 -4.164 -17.976 1.00 85.94 197 ALA A CA 1
ATOM 1598 C C . ALA A 1 197 ? 25.912 -3.572 -17.862 1.00 85.94 197 ALA A C 1
ATOM 1600 O O . ALA A 1 197 ? 26.836 -4.102 -18.480 1.00 85.94 197 ALA A O 1
ATOM 1601 N N . GLU A 1 198 ? 26.121 -2.578 -16.998 1.00 85.94 198 GLU A N 1
ATOM 1602 C CA . GLU A 1 198 ? 27.432 -1.981 -16.709 1.00 85.94 198 GLU A CA 1
ATOM 1603 C C . GLU A 1 198 ? 28.432 -3.036 -16.227 1.00 85.94 198 GLU A C 1
ATOM 1605 O O . GLU A 1 198 ? 29.524 -3.184 -16.779 1.00 85.94 198 GLU A O 1
ATOM 1610 N N . LYS A 1 199 ? 28.042 -3.864 -15.246 1.00 86.56 199 LYS A N 1
ATOM 1611 C CA . LYS A 1 199 ? 28.894 -4.956 -14.744 1.00 86.56 199 LYS A CA 1
ATOM 1612 C C . LYS A 1 199 ? 29.261 -5.950 -15.845 1.00 86.56 199 LYS A C 1
ATOM 1614 O O . LYS A 1 199 ? 30.382 -6.464 -15.853 1.00 86.56 199 LYS A O 1
ATOM 1619 N N . ARG A 1 200 ? 28.345 -6.237 -16.778 1.00 84.81 200 ARG A N 1
ATOM 1620 C CA . ARG A 1 200 ? 28.623 -7.090 -17.947 1.00 84.81 200 ARG A CA 1
ATOM 1621 C C . ARG A 1 200 ? 29.599 -6.416 -18.910 1.00 84.81 200 ARG A C 1
ATOM 1623 O O . ARG A 1 200 ? 30.558 -7.067 -19.319 1.00 84.81 200 ARG A O 1
ATOM 1630 N N . GLN A 1 201 ? 29.419 -5.132 -19.215 1.00 84.38 201 GLN A N 1
ATOM 1631 C CA . GLN A 1 201 ? 30.332 -4.377 -20.078 1.00 84.38 201 GLN A CA 1
ATOM 1632 C C . GLN A 1 201 ? 31.745 -4.309 -19.491 1.00 84.38 201 GLN A C 1
ATOM 1634 O O . GLN A 1 201 ? 32.710 -4.607 -20.192 1.00 84.38 201 GLN A O 1
ATOM 1639 N N . VAL A 1 202 ? 31.878 -4.035 -18.190 1.00 86.56 202 VAL A N 1
ATOM 1640 C CA . VAL A 1 202 ? 33.176 -4.018 -17.497 1.00 86.56 202 VAL A CA 1
ATOM 1641 C C . VAL A 1 202 ? 33.857 -5.390 -17.555 1.00 86.56 202 VAL A C 1
ATOM 1643 O O . VAL A 1 202 ? 35.062 -5.473 -17.795 1.00 86.56 202 VAL A O 1
ATOM 1646 N N . ARG A 1 203 ? 33.109 -6.490 -17.379 1.00 84.88 203 ARG A N 1
ATOM 1647 C CA . ARG A 1 203 ? 33.651 -7.857 -17.516 1.00 84.88 203 ARG A CA 1
ATOM 1648 C C . ARG A 1 203 ? 34.121 -8.148 -18.942 1.00 84.88 203 ARG A C 1
ATOM 1650 O O . ARG A 1 203 ? 35.209 -8.690 -19.115 1.00 84.88 203 ARG A O 1
ATOM 1657 N N . LEU A 1 204 ? 33.340 -7.761 -19.950 1.00 85.44 204 LEU A N 1
ATOM 1658 C CA . LEU A 1 204 ? 33.705 -7.932 -21.360 1.00 85.44 204 LEU A CA 1
ATOM 1659 C C . LEU A 1 204 ? 34.926 -7.090 -21.744 1.00 85.44 204 LEU A C 1
ATOM 1661 O O . LEU A 1 204 ? 35.800 -7.585 -22.450 1.00 85.44 204 LEU A O 1
ATOM 1665 N N . ALA A 1 205 ? 35.032 -5.857 -21.245 1.00 84.50 205 ALA A N 1
ATOM 1666 C CA . ALA A 1 205 ? 36.200 -5.004 -21.452 1.00 84.50 205 ALA A CA 1
ATOM 1667 C C . ALA A 1 205 ? 37.464 -5.618 -20.828 1.00 84.50 205 ALA A C 1
ATOM 1669 O O . ALA A 1 205 ? 38.497 -5.703 -21.490 1.00 84.50 205 ALA A O 1
ATOM 1670 N N . LYS A 1 206 ? 37.371 -6.138 -19.595 1.00 84.25 206 LYS A N 1
ATOM 1671 C CA . LYS A 1 206 ? 38.477 -6.867 -18.949 1.00 84.25 206 LYS A CA 1
ATOM 1672 C C . LYS A 1 206 ? 38.908 -8.089 -19.764 1.00 84.25 206 LYS A C 1
ATOM 1674 O O . LYS A 1 206 ? 40.102 -8.278 -19.973 1.00 84.25 206 LYS A O 1
ATOM 1679 N N . LEU A 1 207 ? 37.960 -8.885 -20.263 1.00 82.75 207 LEU A N 1
ATOM 1680 C CA . LEU A 1 207 ? 38.258 -10.042 -21.114 1.00 82.75 207 LEU A CA 1
ATOM 1681 C C . LEU A 1 207 ? 38.926 -9.634 -22.432 1.00 82.75 207 LEU A C 1
ATOM 1683 O O . LEU A 1 207 ? 39.941 -10.223 -22.795 1.00 82.75 207 LEU A O 1
ATOM 1687 N N . ARG A 1 208 ? 38.418 -8.598 -23.114 1.00 82.06 208 ARG A N 1
ATOM 1688 C CA . ARG A 1 208 ? 39.042 -8.056 -24.332 1.00 82.06 208 ARG A CA 1
ATOM 1689 C C . ARG A 1 208 ? 40.476 -7.604 -24.070 1.00 82.06 208 ARG A C 1
ATOM 1691 O O . ARG A 1 208 ? 41.351 -7.985 -24.834 1.00 82.06 208 ARG A O 1
ATOM 1698 N N . ASN A 1 209 ? 40.728 -6.892 -22.971 1.00 80.56 209 ASN A N 1
ATOM 1699 C CA . ASN A 1 209 ? 42.074 -6.446 -22.595 1.00 80.56 209 ASN A CA 1
ATOM 1700 C C . ASN A 1 209 ? 43.029 -7.615 -22.311 1.00 80.56 209 ASN A C 1
ATOM 1702 O O . ASN A 1 209 ? 44.198 -7.565 -22.679 1.00 80.56 209 ASN A O 1
ATOM 1706 N N . VAL A 1 210 ? 42.545 -8.691 -21.683 1.00 81.50 210 VAL A N 1
ATOM 1707 C CA . VAL A 1 210 ? 43.345 -9.910 -21.477 1.00 81.50 210 VAL A CA 1
ATOM 1708 C C . VAL A 1 210 ? 43.626 -10.615 -22.806 1.00 81.50 210 VAL A C 1
ATOM 1710 O O . VAL A 1 210 ? 44.735 -11.102 -23.020 1.00 81.50 210 VAL A O 1
ATOM 1713 N N . MET A 1 211 ? 42.655 -10.668 -23.721 1.00 73.75 211 MET A N 1
ATOM 1714 C CA . MET A 1 211 ? 42.849 -11.264 -25.046 1.00 73.75 211 MET A CA 1
ATOM 1715 C C . MET A 1 211 ? 43.831 -10.457 -25.898 1.00 73.75 211 MET A C 1
ATOM 1717 O O . MET A 1 211 ? 44.724 -11.054 -26.493 1.00 73.75 211 MET A O 1
ATOM 1721 N N . THR A 1 212 ? 43.728 -9.125 -25.913 1.00 81.31 212 THR A N 1
ATOM 1722 C CA . THR A 1 212 ? 44.677 -8.262 -26.631 1.00 81.31 212 THR A CA 1
ATOM 1723 C C . THR A 1 212 ? 46.073 -8.345 -26.022 1.00 81.31 212 THR A C 1
ATOM 1725 O O . THR A 1 212 ? 47.031 -8.515 -26.767 1.00 81.31 212 THR A O 1
ATOM 1728 N N . MET A 1 213 ? 46.210 -8.344 -24.691 1.00 67.94 213 MET A N 1
ATOM 1729 C CA . MET A 1 213 ? 47.496 -8.586 -24.015 1.00 67.94 213 MET A CA 1
ATOM 1730 C C . MET A 1 213 ? 48.103 -9.939 -24.397 1.00 67.94 213 MET A C 1
ATOM 1732 O O . MET A 1 213 ? 49.277 -10.011 -24.744 1.00 67.94 213 MET A O 1
ATOM 1736 N N . ASN A 1 214 ? 47.311 -11.014 -24.401 1.00 69.75 214 ASN A N 1
ATOM 1737 C CA . ASN A 1 214 ? 47.786 -12.332 -24.826 1.00 69.75 214 ASN A CA 1
ATOM 1738 C C . ASN A 1 214 ? 48.161 -12.372 -26.314 1.00 69.75 214 ASN A C 1
ATOM 1740 O O . ASN A 1 214 ? 49.107 -13.060 -26.689 1.00 69.75 214 ASN A O 1
ATOM 1744 N N . GLN A 1 215 ? 47.450 -11.639 -27.170 1.00 72.88 215 GLN A N 1
ATOM 1745 C CA . GLN A 1 215 ? 47.779 -11.528 -28.589 1.00 72.88 215 GLN A CA 1
ATOM 1746 C C . GLN A 1 215 ? 49.083 -10.748 -28.802 1.00 72.88 215 GLN A C 1
ATOM 1748 O O . GLN A 1 215 ? 49.930 -11.194 -29.573 1.00 72.88 215 GLN A O 1
ATOM 1753 N N . VAL A 1 216 ? 49.294 -9.659 -28.057 1.00 69.88 216 VAL A N 1
ATOM 1754 C CA . VAL A 1 216 ? 50.549 -8.893 -28.043 1.00 69.88 216 VAL A CA 1
ATOM 1755 C C . VAL A 1 216 ? 51.707 -9.753 -27.535 1.00 69.88 216 VAL A C 1
ATOM 1757 O O . VAL A 1 216 ? 52.748 -9.786 -28.179 1.00 69.88 216 VAL A O 1
ATOM 1760 N N . LEU A 1 217 ? 51.526 -10.521 -26.456 1.00 63.88 217 LEU A N 1
ATOM 1761 C CA . LEU A 1 217 ? 52.549 -11.445 -25.941 1.00 63.88 217 LEU A CA 1
ATOM 1762 C C . LEU A 1 217 ? 52.893 -12.571 -26.928 1.00 63.88 217 LEU A C 1
ATOM 1764 O O . LEU A 1 217 ? 54.019 -13.062 -26.934 1.00 63.88 217 LEU A O 1
ATOM 1768 N N . ARG A 1 218 ? 51.943 -12.986 -27.774 1.00 68.06 218 ARG A N 1
ATOM 1769 C CA . ARG A 1 218 ? 52.197 -13.954 -28.854 1.00 68.06 218 ARG A CA 1
ATOM 1770 C C . ARG A 1 218 ? 52.900 -13.326 -30.058 1.00 68.06 218 ARG A C 1
ATOM 1772 O O . ARG A 1 218 ? 53.689 -14.006 -30.702 1.00 68.06 218 ARG A O 1
ATOM 1779 N N . GLN A 1 219 ? 52.614 -12.062 -30.371 1.00 66.50 219 GLN A N 1
ATOM 1780 C CA . GLN A 1 219 ? 53.240 -11.328 -31.480 1.00 66.50 219 GLN A CA 1
ATOM 1781 C C . GLN A 1 219 ? 54.637 -10.798 -31.127 1.00 66.50 219 GLN A C 1
ATOM 1783 O O . GLN A 1 219 ? 55.507 -10.728 -31.991 1.00 66.50 219 GLN A O 1
ATOM 1788 N N . PHE A 1 220 ? 54.869 -10.485 -29.854 1.00 58.88 220 PHE A N 1
ATOM 1789 C CA . PHE A 1 220 ? 56.150 -10.076 -29.292 1.00 58.88 220 PHE A CA 1
ATOM 1790 C C . PHE A 1 220 ? 56.504 -11.007 -28.129 1.00 58.88 220 PHE A C 1
ATOM 1792 O O . PHE A 1 220 ? 56.391 -10.609 -26.965 1.00 58.88 220 PHE A O 1
ATOM 1799 N N . PRO A 1 221 ? 56.911 -12.260 -28.412 1.00 59.62 221 PRO A N 1
ATOM 1800 C CA . PRO A 1 221 ? 57.402 -13.136 -27.364 1.00 59.62 221 PRO A CA 1
ATOM 1801 C C . PRO A 1 221 ? 58.574 -12.437 -26.661 1.00 59.62 221 PRO A C 1
ATOM 1803 O O . PRO A 1 221 ? 59.406 -11.816 -27.336 1.00 59.62 221 PRO A O 1
ATOM 1806 N N . PRO A 1 222 ? 58.650 -12.491 -25.320 1.00 56.34 222 PRO A N 1
ATOM 1807 C CA . PRO A 1 222 ? 59.728 -11.845 -24.592 1.00 56.34 222 PRO A CA 1
ATOM 1808 C C . PRO A 1 222 ? 61.058 -12.350 -25.152 1.00 56.34 222 PRO A C 1
ATOM 1810 O O . PRO A 1 222 ? 61.319 -13.555 -25.161 1.00 56.34 222 PRO A O 1
ATOM 1813 N N . ARG A 1 223 ? 61.890 -11.430 -25.659 1.00 54.34 223 ARG A N 1
ATOM 1814 C CA . ARG A 1 223 ? 63.264 -11.751 -26.052 1.00 54.34 223 ARG A CA 1
ATOM 1815 C C . ARG A 1 223 ? 63.949 -12.311 -24.815 1.00 54.34 223 ARG A C 1
ATOM 1817 O O . ARG A 1 223 ? 64.217 -11.575 -23.868 1.00 54.34 223 ARG A O 1
ATOM 1824 N N . ILE A 1 224 ? 64.201 -13.616 -24.821 1.00 55.12 224 ILE A N 1
ATOM 1825 C CA . ILE A 1 224 ? 65.048 -14.268 -23.831 1.00 55.12 224 ILE A CA 1
ATOM 1826 C C . ILE A 1 224 ? 66.419 -13.609 -23.982 1.00 55.12 224 ILE A C 1
ATOM 1828 O O . ILE A 1 224 ? 67.129 -13.854 -24.957 1.00 55.12 224 ILE A O 1
ATOM 1832 N N . LEU A 1 225 ? 66.758 -12.706 -23.061 1.00 56.66 225 LEU A N 1
ATOM 1833 C CA . LEU A 1 225 ? 68.111 -12.179 -22.965 1.00 56.66 225 LEU A CA 1
ATOM 1834 C C . LEU A 1 225 ? 69.057 -13.369 -22.736 1.00 56.66 225 LEU A C 1
ATOM 1836 O O . LEU A 1 225 ? 68.730 -14.254 -21.934 1.00 56.66 225 LEU A O 1
ATOM 1840 N N . PRO A 1 226 ? 70.204 -13.433 -23.433 1.00 44.03 226 PRO A N 1
ATOM 1841 C CA . PRO A 1 226 ? 71.163 -14.503 -23.220 1.00 44.03 226 PRO A CA 1
ATOM 1842 C C . PRO A 1 226 ? 71.611 -14.473 -21.757 1.00 44.03 226 PRO A C 1
ATOM 1844 O O . PRO A 1 226 ? 71.965 -13.421 -21.223 1.00 44.03 226 PRO A O 1
ATOM 1847 N N . LYS A 1 227 ? 71.557 -15.638 -21.100 1.00 52.47 227 LYS A N 1
ATOM 1848 C CA . LYS A 1 227 ? 72.064 -15.829 -19.737 1.00 52.47 227 LYS A CA 1
ATOM 1849 C C . LYS A 1 227 ? 73.500 -15.286 -19.659 1.00 52.47 227 LYS A C 1
ATOM 1851 O O . LYS A 1 227 ? 74.331 -15.739 -20.449 1.00 52.47 227 LYS A O 1
ATOM 1856 N N . PRO A 1 228 ? 73.824 -14.373 -18.727 1.00 44.75 228 PRO A N 1
ATOM 1857 C CA . PRO A 1 228 ? 75.209 -14.005 -18.492 1.00 44.75 228 PRO A CA 1
ATOM 1858 C C . PRO A 1 228 ? 75.948 -15.232 -17.951 1.00 44.75 228 PRO A C 1
ATOM 1860 O O . PRO A 1 228 ? 75.428 -15.977 -17.116 1.00 44.75 228 PRO A O 1
ATOM 1863 N N . GLY A 1 229 ? 77.133 -15.471 -18.508 1.00 40.72 229 GLY A N 1
ATOM 1864 C CA . GLY A 1 229 ? 77.953 -16.641 -18.237 1.00 40.72 229 GLY A CA 1
ATOM 1865 C C . GLY A 1 229 ? 78.250 -16.838 -16.751 1.00 40.72 229 GLY A C 1
ATOM 1866 O O . GLY A 1 229 ? 78.481 -15.894 -15.997 1.00 40.72 229 GLY A O 1
ATOM 1867 N N . LEU A 1 230 ? 78.260 -18.110 -16.361 1.00 49.31 230 LEU A N 1
ATOM 1868 C CA . LEU A 1 230 ? 78.753 -18.596 -15.081 1.00 49.31 230 LEU A CA 1
ATOM 1869 C C . LEU A 1 230 ? 80.216 -18.170 -14.892 1.00 49.31 230 LEU A C 1
ATOM 1871 O O . LEU A 1 230 ? 81.105 -18.692 -15.559 1.00 49.31 230 LEU A O 1
ATOM 1875 N N . SER A 1 231 ? 80.468 -17.271 -13.942 1.00 41.38 231 SER A N 1
ATOM 1876 C CA . SER A 1 231 ? 81.773 -17.138 -13.298 1.00 41.38 231 SER A CA 1
ATOM 1877 C C . SER A 1 231 ? 81.624 -17.545 -11.837 1.00 41.38 231 SER A C 1
ATOM 1879 O O . SER A 1 231 ? 80.981 -16.870 -11.033 1.00 41.38 231 SER A O 1
ATOM 1881 N N . HIS A 1 232 ? 82.184 -18.705 -11.508 1.00 44.22 232 HIS A N 1
ATOM 1882 C CA . HIS A 1 232 ? 82.383 -19.146 -10.138 1.00 44.22 232 HIS A CA 1
ATOM 1883 C C . HIS A 1 232 ? 83.478 -18.298 -9.483 1.00 44.22 232 HIS A C 1
ATOM 1885 O O . HIS A 1 232 ? 84.638 -18.410 -9.871 1.00 44.22 232 HIS A O 1
ATOM 1891 N N . ARG A 1 233 ? 83.152 -17.565 -8.411 1.00 37.66 233 ARG A N 1
ATOM 1892 C CA . ARG A 1 233 ? 84.015 -17.484 -7.218 1.00 37.66 233 ARG A CA 1
ATOM 1893 C C . ARG A 1 233 ? 83.327 -16.785 -6.044 1.00 37.66 233 ARG A C 1
ATOM 1895 O O . ARG A 1 233 ? 82.983 -15.618 -6.126 1.00 37.66 233 ARG A O 1
ATOM 1902 N N . GLY A 1 234 ? 83.276 -17.496 -4.918 1.00 37.50 234 GLY A N 1
ATOM 1903 C CA . GLY A 1 234 ? 83.595 -16.902 -3.620 1.00 37.50 234 GLY A CA 1
ATOM 1904 C C . GLY A 1 234 ? 82.450 -16.317 -2.795 1.00 37.50 234 GLY A C 1
ATOM 1905 O O . GLY A 1 234 ? 82.201 -15.126 -2.830 1.00 37.50 234 GLY A O 1
ATOM 1906 N N . SER A 1 235 ? 81.889 -17.168 -1.932 1.00 39.34 235 SER A N 1
ATOM 1907 C CA . SER A 1 235 ? 81.818 -16.947 -0.477 1.00 39.34 235 SER A CA 1
ATOM 1908 C C . SER A 1 235 ? 81.387 -15.557 0.022 1.00 39.34 235 SER A C 1
ATOM 1910 O O . SER A 1 235 ? 82.203 -14.643 0.095 1.00 39.34 235 SER A O 1
ATOM 1912 N N . ARG A 1 236 ? 80.172 -15.462 0.579 1.00 39.31 236 ARG A N 1
ATOM 1913 C CA . ARG A 1 236 ? 79.974 -15.267 2.030 1.00 39.31 236 ARG A CA 1
ATOM 1914 C C . ARG A 1 236 ? 78.487 -15.307 2.415 1.00 39.31 236 ARG A C 1
ATOM 1916 O O . ARG A 1 236 ? 77.630 -14.729 1.767 1.00 39.31 236 ARG A O 1
ATOM 1923 N N . LYS A 1 237 ? 78.286 -16.061 3.496 1.00 41.75 237 LYS A N 1
ATOM 1924 C CA . LYS A 1 237 ? 77.188 -16.225 4.460 1.00 41.75 237 LYS A CA 1
ATOM 1925 C C . LYS A 1 237 ? 76.168 -15.084 4.625 1.00 41.75 237 LYS A C 1
ATOM 1927 O O . LYS A 1 237 ? 76.479 -13.924 4.393 1.00 41.75 237 LYS A O 1
ATOM 1932 N N . SER A 1 238 ? 75.068 -15.484 5.282 1.00 42.38 238 SER A N 1
ATOM 1933 C CA . SER A 1 238 ? 73.918 -14.745 5.848 1.00 42.38 238 SER A CA 1
ATOM 1934 C C . SE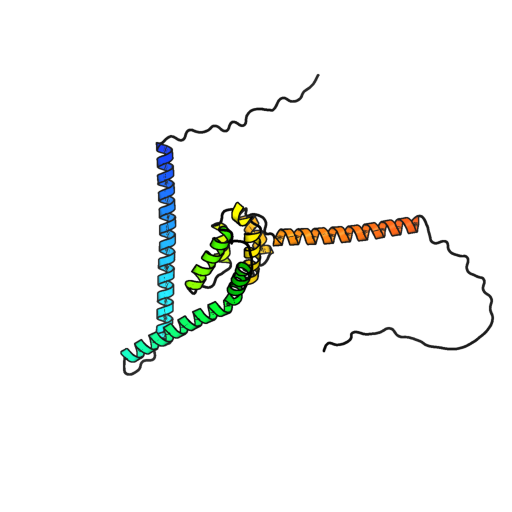R A 1 238 ? 72.774 -14.542 4.849 1.00 42.38 238 SER A C 1
ATOM 1936 O O . SER A 1 238 ? 73.010 -14.107 3.737 1.00 42.38 238 SER A O 1
ATOM 1938 N N . GLY A 1 239 ? 71.519 -14.905 5.107 1.00 40.19 239 GLY A N 1
ATOM 1939 C CA . GLY A 1 239 ? 70.807 -15.282 6.329 1.00 40.19 239 GLY A CA 1
ATOM 1940 C C . GLY A 1 239 ? 69.369 -14.751 6.195 1.00 40.19 239 GLY A C 1
ATOM 1941 O O . GLY A 1 239 ? 69.207 -13.677 5.630 1.00 40.19 239 GLY A O 1
ATOM 1942 N N . LEU A 1 240 ? 68.379 -15.478 6.740 1.00 46.41 240 LEU A N 1
ATOM 1943 C CA . LEU A 1 240 ? 66.926 -15.165 6.809 1.00 46.41 240 LEU A CA 1
ATOM 1944 C C . LEU A 1 240 ? 66.152 -15.534 5.524 1.00 46.41 240 LEU A C 1
ATOM 1946 O O . LEU A 1 240 ? 66.256 -14.863 4.509 1.00 46.41 240 LEU A O 1
ATOM 1950 N N . GLN A 1 241 ? 65.492 -16.693 5.401 1.00 42.50 241 GLN A N 1
ATOM 1951 C CA . GLN A 1 241 ? 64.348 -17.242 6.158 1.00 42.50 241 GLN A CA 1
ATOM 1952 C C . GLN A 1 241 ? 63.144 -16.289 6.336 1.00 42.50 241 GLN A C 1
ATOM 1954 O O . GLN A 1 241 ? 63.212 -15.347 7.109 1.00 42.50 241 GLN A O 1
ATOM 1959 N N . LEU A 1 242 ? 62.053 -16.663 5.641 1.00 44.50 242 LEU A N 1
ATOM 1960 C CA . LEU A 1 242 ? 60.631 -16.692 6.043 1.00 44.50 242 LEU A CA 1
ATOM 1961 C C . LEU A 1 242 ? 59.958 -15.438 6.636 1.00 44.50 242 LEU A C 1
ATOM 1963 O O . LEU A 1 242 ? 60.329 -14.994 7.711 1.00 44.50 242 LEU A O 1
ATOM 1967 N N . GLN A 1 243 ? 58.839 -15.023 6.015 1.00 44.94 243 GLN A N 1
ATOM 1968 C CA . GLN A 1 243 ? 57.475 -14.971 6.608 1.00 44.94 243 GLN A CA 1
ATOM 1969 C C . GLN A 1 243 ? 56.509 -14.246 5.643 1.00 44.94 243 GLN A C 1
ATOM 1971 O O . GLN A 1 243 ? 56.595 -13.046 5.419 1.00 44.94 243 GLN A O 1
ATOM 1976 N N . LEU A 1 244 ? 55.711 -14.982 4.864 1.00 43.69 244 LEU A N 1
ATOM 1977 C CA . LEU A 1 244 ? 54.265 -15.182 5.071 1.00 43.69 244 LEU A CA 1
ATOM 1978 C C . LEU A 1 244 ? 53.725 -14.884 6.486 1.00 43.69 244 LEU A C 1
ATOM 1980 O O . LEU A 1 244 ? 54.119 -15.559 7.427 1.00 43.69 244 LEU A O 1
ATOM 1984 N N . LEU A 1 245 ? 52.764 -13.949 6.551 1.00 39.91 245 LEU A N 1
ATOM 1985 C CA . LEU A 1 245 ? 51.486 -13.935 7.301 1.00 39.91 245 LEU A CA 1
ATOM 1986 C C . LEU A 1 245 ? 51.144 -12.561 7.915 1.00 39.91 245 LEU A C 1
ATOM 1988 O O . LEU A 1 245 ? 51.944 -11.939 8.596 1.00 39.91 245 LEU A O 1
ATOM 1992 N N . GLN A 1 246 ? 49.869 -12.201 7.720 1.00 43.03 246 GLN A N 1
ATOM 1993 C CA . GLN A 1 246 ? 48.985 -11.441 8.617 1.00 43.03 246 GLN A CA 1
ATOM 1994 C C . GLN A 1 246 ? 49.261 -9.954 8.885 1.00 43.03 246 GLN A C 1
ATOM 1996 O O . GLN A 1 246 ? 50.132 -9.580 9.658 1.00 43.03 246 GLN A O 1
ATOM 2001 N N . ARG A 1 247 ? 48.326 -9.117 8.413 1.00 43.06 247 ARG A N 1
ATOM 2002 C CA . ARG A 1 247 ? 47.739 -8.041 9.227 1.00 43.06 247 ARG A CA 1
ATOM 2003 C C . ARG A 1 247 ? 46.294 -7.778 8.793 1.00 43.06 247 ARG A C 1
ATOM 2005 O O . ARG A 1 247 ? 46.018 -6.932 7.952 1.00 43.06 247 ARG A O 1
ATOM 2012 N N . LEU A 1 248 ? 45.379 -8.550 9.378 1.00 47.16 248 LEU A N 1
ATOM 2013 C CA . LEU A 1 248 ? 44.083 -8.019 9.793 1.00 47.16 248 LEU A CA 1
ATOM 2014 C C . LEU A 1 248 ? 44.357 -7.245 11.088 1.00 47.16 248 LEU A C 1
ATOM 2016 O O . LEU A 1 248 ? 44.920 -7.813 12.023 1.00 47.16 248 LEU A O 1
ATOM 2020 N N . GLY A 1 249 ? 44.053 -5.951 11.097 1.00 42.75 249 GLY A N 1
ATOM 2021 C CA . GLY A 1 249 ? 44.027 -5.124 12.304 1.00 42.75 249 GLY A CA 1
ATOM 2022 C C . GLY A 1 249 ? 42.594 -5.033 12.839 1.00 42.75 249 GLY A C 1
ATOM 2023 O O . GLY A 1 249 ? 41.667 -5.094 12.027 1.00 42.75 249 GLY A O 1
ATOM 2024 N N . PRO A 1 250 ? 42.409 -4.950 14.166 1.00 54.97 250 PRO A N 1
ATOM 2025 C CA . PRO A 1 250 ? 41.108 -5.067 14.806 1.00 54.97 250 PRO A CA 1
ATOM 2026 C C . PRO A 1 250 ? 40.307 -3.764 14.765 1.00 54.97 250 PRO A C 1
ATOM 2028 O O . PRO A 1 250 ? 40.853 -2.672 14.618 1.00 54.97 250 PRO A O 1
ATOM 2031 N N . PHE A 1 251 ? 38.999 -3.961 14.908 1.00 39.97 251 PHE A N 1
ATOM 2032 C CA . PHE A 1 251 ? 38.020 -2.990 15.369 1.00 39.97 251 PHE A CA 1
ATOM 2033 C C . PHE A 1 251 ? 38.417 -2.439 16.743 1.00 39.97 251 PHE A C 1
ATOM 2035 O O . PHE A 1 251 ? 38.704 -3.231 17.640 1.00 39.97 251 PHE A O 1
ATOM 2042 N N . ASP A 1 252 ? 38.351 -1.119 16.873 1.00 58.00 252 ASP A N 1
ATOM 2043 C CA . ASP A 1 252 ? 37.731 -0.452 18.020 1.00 58.00 252 ASP A CA 1
ATOM 2044 C C . ASP A 1 252 ? 36.487 0.281 17.493 1.00 58.00 252 ASP A C 1
ATOM 2046 O O . ASP A 1 252 ? 36.563 0.804 16.351 1.00 58.00 252 ASP A O 1
#

Radius of gyration: 35.9 Å; chains: 1; bounding box: 115×43×109 Å

pLDDT: mean 77.58, std 17.25, range [36.97, 94.88]

Foldseek 3Di:
DDDDDDDDDDPPPPPPPQDPVNVVVVVVVVVVVVVVVVVVVVVVVVVVVVVVVVVLVVQLVVQQDDDPDPVVRNVRSVVSSVVVLVVLLVVLVVLVVLLVVLVCVVVPDPDDDDVLNVLLNVLVVVCSVVSHHDAPVSVLVSVVVDDQVSCQDPRVLVSVVSVCVSNVPDVVNVQVSCVVSVHDGRPVVVVVVVVVVVVVVVVVVVVVVVVVVVVVCVVCVPPPDPPDDDDDDDDDDDDDDDDDDDDPDDDD